Protein AF-A0A7C7HUW6-F1 (afdb_monomer_lite)

pLDDT: mean 84.24, std 16.12, range [33.88, 97.5]

Sequence (244 aa):
MLSIIALIVSVIAVIVSIISLWKAYLAPLKLEVAAGELRFRIYPVKNSVKKWYLPTFTVPISLANVGAKPGKVLSLRLVAHYPQIKPAGAKETFRWYGEVEPRQFRKDAQHIFKWQNTSVIAGNEPFIVPPKSTYTKYMVFKKRWDHPVGAKEIRYTLQIYTDRKNKWHDIETWTMSLTPLYWSELTENLSSIGVSSDSTPRKYTETIPKDLHSLIRIDSKIPKGGFQTEPTYVDSEATDEDKV

Secondary structure (DSSP, 8-state):
-HHHHHHHHHHHHHHHHHHHHIIIIIPPP-EEEEE-PEEEEEEEEE-SS-EEEEEEEEEEEEEEE-SSS-EEEEEEEEEEE-TTSTTTT-EEEEEEEEEE-HHHHHHSTT-HHHHHHHTEEE-S--EEE-TTEEEEEEEEEE--BSS-B-EEEEEEEEEEEETTEEEEEEEEEEEEEE-HHHHHHHHHS---EEEPPPS------S-BSTTHHHHTB--SPPPPPSS-PPPEEPPTT--TT---

Radius of gyration: 23.19 Å; chains: 1; bounding box: 75×31×71 Å

Foldseek 3Di:
DVVVVVVVVVVVVVVVVVVCCCQQAPFDWDKDKDKWWKKWFKAWEDEPPAIWIKIKIKIKMKIFGSGNAKWKFAFKKKKKFACPFPPGRAIAIWGWAAFFDVVLCVVCVLAVVRRVVGTGPGGGGMDMDHHRDMDITIIMTIDMGRADFFGQKIKIWMWIDIPVDPDIDTNFIWIDGDDLQNVQCRYFVVDMDITGTDPDDDDDDHHPPPPSCVRGGDPDDRDHDPGGDDHHYDDPPPPPPPPD

Structure (mmCIF, N/CA/C/O backbone):
data_AF-A0A7C7HUW6-F1
#
_entry.id   AF-A0A7C7HUW6-F1
#
loop_
_atom_site.group_PDB
_atom_site.id
_atom_site.type_symbol
_atom_site.label_atom_id
_atom_site.label_alt_id
_atom_site.label_comp_id
_atom_site.label_asym_id
_atom_site.label_entity_id
_atom_site.label_seq_id
_atom_site.pdbx_PDB_ins_code
_atom_site.Cartn_x
_atom_site.Cartn_y
_atom_site.Cartn_z
_atom_site.occupancy
_atom_site.B_iso_or_equiv
_atom_site.auth_seq_id
_atom_site.auth_comp_id
_atom_site.auth_asym_id
_atom_site.auth_atom_id
_atom_site.pdbx_PDB_model_num
ATOM 1 N N . MET A 1 1 ? 46.950 4.508 -42.268 1.00 76.12 1 MET A N 1
ATOM 2 C CA . MET A 1 1 ? 46.409 5.317 -41.149 1.00 76.12 1 MET A CA 1
ATOM 3 C C . MET A 1 1 ? 44.897 5.518 -41.274 1.00 76.12 1 MET A C 1
ATOM 5 O O . MET A 1 1 ? 44.195 5.151 -40.342 1.00 76.12 1 MET A O 1
ATOM 9 N N . LEU A 1 2 ? 44.378 5.975 -42.425 1.00 86.75 2 LEU A N 1
ATOM 10 C CA . LEU A 1 2 ? 42.927 6.103 -42.671 1.00 86.75 2 LEU A CA 1
ATOM 11 C C . LEU A 1 2 ? 42.119 4.824 -42.386 1.00 86.75 2 LEU A C 1
ATOM 13 O O . LEU A 1 2 ? 41.103 4.898 -41.707 1.00 86.75 2 LEU A O 1
ATOM 17 N N . SER A 1 3 ? 42.589 3.651 -42.821 1.00 90.06 3 SER A N 1
ATOM 18 C CA . SER A 1 3 ? 41.869 2.384 -42.604 1.00 90.06 3 SER A CA 1
ATOM 19 C C . SER A 1 3 ? 41.741 1.998 -41.124 1.00 90.06 3 SER A C 1
ATOM 21 O O . SER A 1 3 ? 40.732 1.429 -40.726 1.00 90.06 3 SER A O 1
ATOM 23 N N . ILE A 1 4 ? 42.733 2.347 -40.294 1.00 92.62 4 ILE A N 1
ATOM 24 C CA . ILE A 1 4 ? 42.702 2.095 -38.842 1.00 92.62 4 ILE A CA 1
ATOM 25 C C . ILE A 1 4 ? 41.685 3.027 -38.178 1.00 92.62 4 ILE A C 1
ATOM 27 O O . ILE A 1 4 ? 40.885 2.585 -37.360 1.00 92.62 4 ILE A O 1
ATOM 31 N N . ILE A 1 5 ? 41.671 4.303 -38.571 1.00 93.69 5 ILE A N 1
ATOM 32 C CA . ILE A 1 5 ? 40.698 5.283 -38.073 1.00 93.69 5 ILE A CA 1
ATOM 33 C C . ILE A 1 5 ? 39.275 4.861 -38.466 1.00 93.69 5 ILE A C 1
ATOM 35 O O . ILE A 1 5 ? 38.388 4.839 -37.617 1.00 93.69 5 ILE A O 1
ATOM 39 N N . ALA A 1 6 ? 39.062 4.449 -39.720 1.00 93.62 6 ALA A N 1
ATOM 40 C CA . ALA A 1 6 ? 37.770 3.955 -40.195 1.00 93.62 6 ALA A CA 1
ATOM 41 C C . ALA A 1 6 ? 37.306 2.697 -39.439 1.00 93.62 6 ALA A C 1
ATOM 43 O O . ALA A 1 6 ? 36.127 2.591 -39.092 1.00 93.62 6 ALA A O 1
ATOM 44 N N . LEU A 1 7 ? 38.226 1.772 -39.130 1.00 95.31 7 LEU A N 1
ATOM 45 C CA . LEU A 1 7 ? 37.935 0.590 -38.316 1.00 95.31 7 LEU A CA 1
ATOM 46 C C . LEU A 1 7 ? 37.481 0.985 -36.904 1.00 95.31 7 LEU A C 1
ATOM 48 O O . LEU A 1 7 ? 36.452 0.500 -36.440 1.00 95.31 7 LEU A O 1
ATOM 52 N N . ILE A 1 8 ? 38.201 1.898 -36.244 1.00 95.94 8 ILE A N 1
ATOM 53 C CA . ILE A 1 8 ? 37.860 2.378 -34.895 1.00 95.94 8 ILE A CA 1
ATOM 54 C C . ILE A 1 8 ? 36.474 3.033 -34.886 1.00 95.94 8 ILE A C 1
ATOM 56 O O . ILE A 1 8 ? 35.636 2.691 -34.052 1.00 95.94 8 ILE A O 1
ATOM 60 N N . VAL A 1 9 ? 36.207 3.932 -35.837 1.00 94.75 9 VAL A N 1
ATOM 61 C CA . VAL A 1 9 ? 34.905 4.607 -35.957 1.00 94.75 9 VAL A CA 1
ATOM 62 C C . VAL A 1 9 ? 33.782 3.592 -36.187 1.00 94.75 9 VAL A C 1
ATOM 64 O O . VAL A 1 9 ? 32.735 3.683 -35.547 1.00 94.75 9 VAL A O 1
ATOM 67 N N . SER A 1 10 ? 34.011 2.586 -37.035 1.00 95.69 10 SER A N 1
ATOM 68 C CA . SER A 1 10 ? 33.027 1.531 -37.311 1.00 95.69 10 SER A CA 1
ATOM 69 C C . SER A 1 10 ? 32.724 0.687 -36.070 1.00 95.69 10 SER A C 1
ATOM 71 O O . SER A 1 10 ? 31.559 0.426 -35.778 1.00 95.69 10 SER A O 1
ATOM 73 N N . VAL A 1 11 ? 33.744 0.306 -35.294 1.00 97.19 11 VAL A N 1
ATOM 74 C CA . VAL A 1 11 ? 33.564 -0.444 -34.038 1.00 97.19 11 VAL A CA 1
ATOM 75 C C . VAL A 1 11 ? 32.758 0.369 -33.024 1.00 97.19 11 VAL A C 1
ATOM 77 O O . VAL A 1 11 ? 31.819 -0.157 -32.425 1.00 97.19 11 VAL A O 1
ATOM 80 N N . ILE A 1 12 ? 33.062 1.662 -32.864 1.00 96.88 12 ILE A N 1
ATOM 81 C CA . ILE A 1 12 ? 32.305 2.551 -31.969 1.00 96.88 12 ILE A CA 1
ATOM 82 C C . ILE A 1 12 ? 30.845 2.655 -32.424 1.00 96.88 12 ILE A C 1
ATOM 84 O O . ILE A 1 12 ? 29.939 2.520 -31.600 1.00 96.88 12 ILE A O 1
ATOM 88 N N . ALA A 1 13 ? 30.599 2.841 -33.723 1.00 96.50 13 ALA A N 1
ATOM 89 C CA . ALA A 1 13 ? 29.247 2.916 -34.271 1.00 96.50 13 ALA A CA 1
ATOM 90 C C . ALA A 1 13 ? 28.445 1.630 -34.006 1.00 96.50 13 ALA A C 1
ATOM 92 O O . ALA A 1 13 ? 27.287 1.699 -33.587 1.00 96.50 13 ALA A O 1
ATOM 93 N N . VAL A 1 14 ? 29.067 0.457 -34.171 1.00 97.25 14 VAL A N 1
ATOM 94 C CA . VAL A 1 14 ? 28.447 -0.838 -33.852 1.00 97.25 14 VAL A CA 1
ATOM 95 C C . VAL A 1 14 ? 28.108 -0.930 -32.365 1.00 97.25 14 VAL A C 1
ATOM 97 O O . VAL A 1 14 ? 26.981 -1.285 -32.024 1.00 97.25 14 VAL A O 1
ATOM 100 N N . ILE A 1 15 ? 29.026 -0.556 -31.470 1.00 97.50 15 ILE A N 1
ATOM 101 C CA . ILE A 1 15 ? 28.779 -0.573 -30.019 1.00 97.50 15 ILE A CA 1
ATOM 102 C C . ILE A 1 15 ? 27.598 0.335 -29.657 1.00 97.50 15 ILE A C 1
ATOM 104 O O . ILE A 1 15 ? 26.686 -0.089 -28.944 1.00 97.50 15 ILE A O 1
ATOM 108 N N . VAL A 1 16 ? 27.575 1.565 -30.177 1.00 95.19 16 VAL A N 1
ATOM 109 C CA . VAL A 1 16 ? 26.473 2.510 -29.948 1.00 95.19 16 VAL A CA 1
ATOM 110 C C . VAL A 1 16 ? 25.151 1.951 -30.478 1.00 95.19 16 VAL A C 1
ATOM 112 O O . VAL A 1 16 ? 24.132 2.057 -29.793 1.00 95.19 16 VAL A O 1
ATOM 115 N N . SER A 1 17 ? 25.157 1.308 -31.648 1.00 95.62 17 SER A N 1
ATOM 116 C CA . SER A 1 17 ? 23.977 0.658 -32.228 1.00 95.62 17 SER A CA 1
ATOM 117 C C . SER A 1 17 ? 23.453 -0.478 -31.345 1.00 95.62 17 SER A C 1
ATOM 119 O O . SER A 1 17 ? 22.266 -0.503 -31.018 1.00 95.62 17 SER A O 1
ATOM 121 N N . ILE A 1 18 ? 24.333 -1.359 -30.853 1.00 96.06 18 ILE A N 1
ATOM 122 C CA . ILE A 1 18 ? 23.964 -2.459 -29.946 1.00 96.06 18 ILE A CA 1
ATOM 123 C C . ILE A 1 18 ? 23.373 -1.915 -28.640 1.00 96.06 18 ILE A C 1
ATOM 125 O O . ILE A 1 18 ? 22.318 -2.374 -28.196 1.00 96.06 18 ILE A O 1
ATOM 129 N N . ILE A 1 19 ? 24.009 -0.909 -28.030 1.00 94.12 19 ILE A N 1
ATOM 130 C CA . ILE A 1 19 ? 23.517 -0.283 -26.793 1.00 94.12 19 ILE A CA 1
ATOM 131 C C . ILE A 1 19 ? 22.151 0.374 -27.026 1.00 94.12 19 ILE A C 1
ATOM 133 O O . ILE A 1 19 ? 21.256 0.269 -26.182 1.00 94.12 19 ILE A O 1
ATOM 137 N N . SER A 1 20 ? 21.980 1.038 -28.169 1.00 92.06 20 SER A N 1
ATOM 138 C CA . SER A 1 20 ? 20.736 1.724 -28.524 1.00 92.06 20 SER A CA 1
ATOM 139 C C . SER A 1 20 ? 19.610 0.726 -28.768 1.00 92.06 20 SER A C 1
ATOM 141 O O . SER A 1 20 ? 18.533 0.887 -28.200 1.00 92.06 20 SER A O 1
ATOM 143 N N . LEU A 1 21 ? 19.870 -0.353 -29.515 1.00 93.06 21 LEU A N 1
ATOM 144 C CA . LEU A 1 21 ? 18.937 -1.461 -29.719 1.00 93.06 21 LEU A CA 1
ATOM 145 C C . LEU A 1 21 ? 18.518 -2.078 -28.380 1.00 93.06 21 LEU A C 1
ATOM 147 O O . LEU A 1 21 ? 17.327 -2.283 -28.127 1.00 93.06 21 LEU A O 1
ATOM 151 N N . TRP A 1 22 ? 19.489 -2.312 -27.491 1.00 92.44 22 TRP A N 1
ATOM 152 C CA . TRP A 1 22 ? 19.224 -2.867 -26.171 1.00 92.44 22 TRP A CA 1
ATOM 153 C C . TRP A 1 22 ? 18.297 -1.965 -25.355 1.00 92.44 22 TRP A C 1
ATOM 155 O O . TRP A 1 22 ? 17.247 -2.414 -24.896 1.00 92.44 22 TRP A O 1
ATOM 165 N N . LYS A 1 23 ? 18.640 -0.681 -25.205 1.00 88.56 23 LYS A N 1
ATOM 166 C CA . LYS A 1 23 ? 17.830 0.281 -24.440 1.00 88.56 23 LYS A CA 1
ATOM 167 C C . LYS A 1 23 ? 16.465 0.545 -25.076 1.00 88.56 23 LYS A C 1
ATOM 169 O O . LYS A 1 23 ? 15.499 0.777 -24.354 1.00 88.56 23 LYS A O 1
ATOM 174 N N . ALA A 1 24 ? 16.375 0.525 -26.403 1.00 87.00 24 ALA A N 1
ATOM 175 C CA . ALA A 1 24 ? 15.149 0.858 -27.112 1.00 87.00 24 ALA A CA 1
ATOM 176 C C . ALA A 1 24 ? 14.122 -0.279 -27.100 1.00 87.00 24 ALA A C 1
ATOM 178 O O . ALA A 1 24 ? 12.939 0.028 -26.948 1.00 87.00 24 ALA A O 1
ATOM 179 N N . TYR A 1 25 ? 14.563 -1.540 -27.217 1.00 90.12 25 TYR A N 1
ATOM 180 C CA . TYR A 1 25 ? 13.671 -2.680 -27.478 1.00 90.12 25 TYR A CA 1
ATOM 181 C C . TYR A 1 25 ? 13.845 -3.876 -26.534 1.00 90.12 25 TYR A C 1
ATOM 183 O O . TYR A 1 25 ? 12.901 -4.641 -26.332 1.00 90.12 25 TYR A O 1
ATOM 191 N N . LEU A 1 26 ? 15.032 -4.079 -25.953 1.00 91.69 26 LEU A N 1
ATOM 192 C CA . LEU A 1 26 ? 15.336 -5.313 -25.215 1.00 91.69 26 LEU A CA 1
ATOM 193 C C . LEU A 1 26 ? 15.375 -5.139 -23.698 1.00 91.69 26 LEU A C 1
ATOM 195 O O . LEU A 1 26 ? 15.197 -6.130 -22.985 1.00 91.69 26 LEU A O 1
ATOM 199 N N . ALA A 1 27 ? 15.564 -3.908 -23.216 1.00 89.94 27 ALA A N 1
ATOM 200 C CA . ALA A 1 27 ? 15.671 -3.598 -21.800 1.00 89.94 27 ALA A CA 1
ATOM 201 C C . ALA A 1 27 ? 14.468 -4.174 -21.023 1.00 89.94 27 ALA A C 1
ATOM 203 O O . ALA A 1 27 ? 13.317 -3.858 -21.351 1.00 89.94 27 ALA A O 1
ATOM 204 N N . PRO A 1 28 ? 14.707 -5.033 -20.013 1.00 91.69 28 PRO A N 1
ATOM 205 C CA . PRO A 1 28 ? 13.636 -5.662 -19.249 1.00 91.69 28 PRO A CA 1
ATOM 206 C C . PRO A 1 28 ? 12.847 -4.623 -18.444 1.00 91.69 28 PRO A C 1
ATOM 208 O O . PRO A 1 28 ? 13.276 -3.478 -18.306 1.00 91.69 28 PRO A O 1
ATOM 211 N N . LEU A 1 29 ? 11.713 -5.046 -17.877 1.00 90.75 29 LEU A N 1
ATOM 212 C CA . LEU A 1 29 ? 10.939 -4.244 -16.928 1.00 90.75 29 LEU A CA 1
ATOM 213 C C . LEU A 1 29 ? 11.866 -3.686 -15.840 1.00 90.75 29 LEU A C 1
ATOM 215 O O . LEU A 1 29 ? 12.476 -4.443 -15.078 1.00 90.75 29 LEU A O 1
ATOM 219 N N . LYS A 1 30 ? 11.910 -2.361 -15.736 1.00 92.38 30 LYS A N 1
ATOM 220 C CA . LYS A 1 30 ? 12.530 -1.653 -14.620 1.00 92.38 30 LYS A CA 1
ATOM 221 C C . LYS A 1 30 ? 11.486 -0.694 -14.073 1.00 92.38 30 LYS A C 1
ATOM 223 O O . LYS A 1 30 ? 11.200 0.321 -14.697 1.00 92.38 30 LYS A O 1
ATOM 228 N N . LEU A 1 31 ? 10.895 -1.064 -12.940 1.00 91.94 31 LEU A N 1
ATOM 229 C CA . LEU A 1 31 ? 9.922 -0.225 -12.254 1.00 91.94 31 LEU A CA 1
ATOM 230 C C . LEU A 1 31 ? 10.631 0.745 -11.317 1.00 91.94 31 LEU A C 1
ATOM 232 O O . LEU A 1 31 ? 11.390 0.326 -10.441 1.00 91.94 31 LEU A O 1
ATOM 236 N N . GLU A 1 32 ? 10.334 2.019 -11.501 1.00 92.19 32 GLU A N 1
ATOM 237 C CA . GLU A 1 32 ? 10.569 3.083 -10.538 1.00 92.19 32 GLU A CA 1
ATOM 238 C C . GLU A 1 32 ? 9.214 3.415 -9.922 1.00 92.19 32 GLU A C 1
ATOM 240 O O . GLU A 1 32 ? 8.233 3.649 -10.631 1.00 92.19 32 GLU A O 1
ATOM 245 N N . VAL A 1 33 ? 9.134 3.313 -8.599 1.00 92.94 33 VAL A N 1
ATOM 246 C CA . VAL A 1 33 ? 7.874 3.425 -7.870 1.00 92.94 33 VAL A CA 1
ATOM 247 C C . VAL A 1 33 ? 7.997 4.551 -6.865 1.00 92.94 33 VAL A C 1
ATOM 249 O O . VAL A 1 33 ? 8.969 4.596 -6.118 1.00 92.94 33 VAL A O 1
ATOM 252 N N . ALA A 1 34 ? 7.003 5.428 -6.847 1.00 90.94 34 ALA A N 1
ATOM 253 C CA . ALA A 1 34 ? 6.853 6.463 -5.838 1.00 90.94 34 ALA A CA 1
ATOM 254 C C . ALA A 1 34 ? 5.470 6.326 -5.204 1.00 90.94 34 ALA A C 1
ATOM 256 O O . ALA A 1 34 ? 4.472 6.182 -5.913 1.00 90.94 34 ALA A O 1
ATOM 257 N N . ALA A 1 35 ? 5.406 6.365 -3.879 1.00 94.31 35 ALA A N 1
ATOM 258 C CA . ALA A 1 35 ? 4.151 6.384 -3.145 1.00 94.31 35 ALA A CA 1
ATOM 259 C C . ALA A 1 35 ? 3.968 7.759 -2.496 1.00 94.31 35 ALA A C 1
ATOM 261 O O . ALA A 1 35 ? 4.928 8.365 -2.027 1.00 94.31 35 ALA A O 1
ATOM 262 N N . GLY A 1 36 ? 2.744 8.279 -2.522 1.00 91.06 36 GLY A N 1
ATOM 263 C CA . GLY A 1 36 ? 2.430 9.542 -1.862 1.00 91.06 36 GLY A CA 1
ATOM 264 C C . GLY A 1 36 ? 2.082 9.363 -0.386 1.00 91.06 36 GLY A C 1
ATOM 265 O O . GLY A 1 36 ? 2.478 8.402 0.269 1.00 91.06 36 GLY A O 1
ATOM 266 N N . GLU A 1 37 ? 1.301 10.307 0.129 1.00 92.94 37 GLU A N 1
ATOM 267 C CA . GLU A 1 37 ? 0.788 10.282 1.498 1.00 92.94 37 GLU A CA 1
ATOM 268 C C . GLU A 1 37 ? -0.042 9.015 1.763 1.00 92.94 37 GLU A C 1
ATOM 270 O O . GLU A 1 37 ? -1.000 8.718 1.037 1.00 92.94 37 GLU A O 1
ATOM 275 N N . LEU A 1 38 ? 0.306 8.292 2.830 1.00 95.19 38 LEU A N 1
ATOM 276 C CA . LEU A 1 38 ? -0.486 7.180 3.336 1.00 95.19 38 LEU A CA 1
ATOM 277 C C . LEU A 1 38 ? -1.619 7.743 4.188 1.00 95.19 38 LEU A C 1
ATOM 279 O O . LEU A 1 38 ? -1.373 8.354 5.226 1.00 95.19 38 LEU A O 1
ATOM 283 N N . ARG A 1 39 ? -2.862 7.519 3.767 1.00 94.31 39 ARG A N 1
ATOM 284 C CA . ARG A 1 39 ? -4.044 7.923 4.533 1.00 94.31 39 ARG A CA 1
ATOM 285 C C . ARG A 1 39 ? -4.660 6.731 5.224 1.00 94.31 39 ARG A C 1
ATOM 287 O O . ARG A 1 39 ? -4.883 5.707 4.588 1.00 94.31 39 ARG A O 1
ATOM 294 N N . PHE A 1 40 ? -4.975 6.890 6.497 1.00 94.75 40 PHE A N 1
ATOM 295 C CA . PHE A 1 40 ? -5.543 5.854 7.340 1.00 94.75 40 PHE A CA 1
ATOM 296 C C . PHE A 1 40 ? -6.922 6.266 7.851 1.00 94.75 40 PHE A C 1
ATOM 298 O O . PHE A 1 40 ? -7.087 7.380 8.348 1.00 94.75 40 PHE A O 1
ATOM 305 N N . ARG A 1 41 ? -7.901 5.364 7.738 1.00 93.56 41 ARG A N 1
ATOM 306 C CA . ARG A 1 41 ? -9.242 5.478 8.328 1.00 93.56 41 ARG A CA 1
ATOM 307 C C . ARG A 1 41 ? -9.643 4.146 8.953 1.00 93.56 41 ARG A C 1
ATOM 309 O O . ARG A 1 41 ? -9.216 3.091 8.488 1.00 93.56 41 ARG A O 1
ATOM 316 N N . ILE A 1 42 ? -10.494 4.180 9.973 1.00 93.00 42 ILE A N 1
ATOM 317 C CA . ILE A 1 42 ? -11.066 2.975 10.573 1.00 93.00 42 ILE A CA 1
ATOM 318 C C . ILE A 1 42 ? -12.584 3.068 10.502 1.00 93.00 42 ILE A C 1
ATOM 320 O O . ILE A 1 42 ? -13.179 3.954 11.100 1.00 93.00 42 ILE A O 1
ATOM 324 N N . TYR A 1 43 ? -13.220 2.128 9.808 1.00 91.56 43 TYR A N 1
ATOM 325 C CA . TYR A 1 43 ? -14.679 2.071 9.768 1.00 91.56 43 TYR A CA 1
ATOM 326 C C . TYR A 1 43 ? -15.194 1.147 10.875 1.00 91.56 43 TYR A C 1
ATOM 328 O O . TYR A 1 43 ? -14.843 -0.038 10.870 1.00 91.56 43 TYR A O 1
ATOM 336 N N . PRO A 1 44 ? -16.008 1.639 11.825 1.00 89.88 44 PRO A N 1
ATOM 337 C CA . PRO A 1 44 ? -16.726 0.770 12.741 1.00 89.88 44 PRO A CA 1
ATOM 338 C C . PRO A 1 44 ? -17.862 0.075 11.987 1.00 89.88 44 PRO A C 1
ATOM 340 O O . PRO A 1 44 ? -18.719 0.729 11.392 1.00 89.88 44 PRO A O 1
ATOM 343 N N . VAL A 1 45 ? -17.877 -1.252 12.048 1.00 87.31 45 VAL A N 1
ATOM 344 C CA . VAL A 1 45 ? -18.916 -2.085 11.444 1.00 87.31 45 VAL A CA 1
ATOM 345 C C . VAL A 1 45 ? -19.599 -2.881 12.542 1.00 87.31 45 VAL A C 1
ATOM 347 O O . VAL A 1 45 ? -18.952 -3.385 13.463 1.00 87.31 45 VAL A O 1
ATOM 350 N N . LYS A 1 46 ? -20.922 -2.973 12.476 1.00 86.38 46 LYS A N 1
ATOM 351 C CA . LYS A 1 46 ? -21.695 -3.773 13.421 1.00 86.38 46 LYS A CA 1
ATOM 352 C C . LYS A 1 46 ? -22.832 -4.498 12.722 1.00 86.38 46 LYS A C 1
ATOM 354 O O . LYS A 1 46 ? -23.433 -3.966 11.791 1.00 86.38 46 LYS A O 1
ATOM 359 N N . ASN A 1 47 ? -23.137 -5.682 13.230 1.00 83.75 47 ASN A N 1
ATOM 360 C CA . ASN A 1 47 ? -24.411 -6.354 13.014 1.00 83.75 47 ASN A CA 1
ATOM 361 C C . ASN A 1 47 ? -25.158 -6.456 14.358 1.00 83.75 47 ASN A C 1
ATOM 363 O O . ASN A 1 47 ? -24.747 -5.850 15.352 1.00 83.75 47 ASN A O 1
ATOM 367 N N . SER A 1 48 ? -26.256 -7.209 14.400 1.00 78.31 48 SER A N 1
ATOM 368 C CA . SER A 1 48 ? -27.082 -7.378 15.604 1.00 78.31 48 SER A CA 1
ATOM 369 C C . SER A 1 48 ? -26.346 -8.003 16.800 1.00 78.31 48 SER A C 1
ATOM 371 O O . SER A 1 48 ? -26.777 -7.811 17.934 1.00 78.31 48 SER A O 1
ATOM 373 N N . VAL A 1 49 ? -25.239 -8.722 16.577 1.00 78.88 49 VAL A N 1
ATOM 374 C CA . VAL A 1 49 ? -24.561 -9.537 17.606 1.00 78.88 49 VAL A CA 1
ATOM 375 C C . VAL A 1 49 ? -23.117 -9.092 17.866 1.00 78.88 49 VAL A C 1
ATOM 377 O O . VAL A 1 49 ? -22.610 -9.231 18.978 1.00 78.88 49 VAL A O 1
ATOM 380 N N . LYS A 1 50 ? -22.418 -8.579 16.852 1.00 85.88 50 LYS A N 1
ATOM 381 C CA . LYS A 1 50 ? -20.974 -8.326 16.871 1.00 85.88 50 LYS A CA 1
ATOM 382 C C . LYS A 1 50 ? -20.643 -6.952 16.302 1.00 85.88 50 LYS A C 1
ATOM 384 O O . LYS A 1 50 ? -21.260 -6.476 15.352 1.00 85.88 50 LYS A O 1
ATOM 389 N N . LYS A 1 51 ? -19.592 -6.356 16.864 1.00 86.88 51 LYS A N 1
ATOM 390 C CA . LYS A 1 51 ? -18.938 -5.147 16.364 1.00 86.88 51 LYS A CA 1
ATOM 391 C C . LYS A 1 51 ? -17.498 -5.487 16.003 1.00 86.88 51 LYS A C 1
ATOM 393 O O . LYS A 1 51 ? -16.820 -6.154 16.779 1.00 86.88 51 LYS A O 1
ATOM 398 N N . TRP A 1 52 ? -17.049 -5.019 14.851 1.00 91.69 52 TRP A N 1
ATOM 399 C CA . TRP A 1 52 ? -15.666 -5.110 14.401 1.00 91.69 52 TRP A CA 1
ATOM 400 C C . TRP A 1 52 ? -15.265 -3.805 13.712 1.00 91.69 52 TRP A C 1
ATOM 402 O O . TRP A 1 52 ? -16.050 -2.863 13.585 1.00 91.69 52 TRP A O 1
ATOM 412 N N . TYR A 1 53 ? -14.011 -3.734 13.298 1.00 92.50 53 TYR A N 1
ATOM 413 C CA . TYR A 1 53 ? -13.410 -2.556 12.705 1.00 92.50 53 TYR A CA 1
ATOM 414 C C . TYR A 1 53 ? -12.731 -2.933 11.393 1.00 92.50 53 TYR A C 1
ATOM 416 O O . TYR A 1 53 ? -12.130 -4.001 11.266 1.00 92.50 53 TYR A O 1
ATOM 424 N N . LEU A 1 54 ? -12.826 -2.042 10.411 1.00 94.00 54 LEU A N 1
ATOM 425 C CA . LEU A 1 54 ? -12.160 -2.169 9.118 1.00 94.00 54 LEU A CA 1
ATOM 426 C C . LEU A 1 54 ? -11.136 -1.038 8.963 1.00 94.00 54 LEU A C 1
ATOM 428 O O . LEU A 1 54 ? -11.449 -0.005 8.360 1.00 94.00 54 LEU A O 1
ATOM 432 N N . PRO A 1 55 ? -9.915 -1.190 9.513 1.00 95.12 55 PRO A N 1
ATOM 433 C CA . PRO A 1 55 ? -8.786 -0.352 9.125 1.00 95.12 55 PRO A CA 1
ATOM 434 C C . PRO A 1 55 ? -8.601 -0.381 7.606 1.00 95.12 55 PRO A C 1
ATOM 436 O O . PRO A 1 55 ? -8.483 -1.436 6.978 1.00 95.12 55 PRO A O 1
ATOM 439 N N . THR A 1 56 ? -8.586 0.806 7.020 1.00 95.81 56 THR A N 1
ATOM 440 C CA . THR A 1 56 ? -8.463 1.023 5.585 1.00 95.81 56 THR A CA 1
ATOM 441 C C . THR A 1 56 ? -7.387 2.064 5.339 1.00 95.81 56 THR A C 1
ATOM 443 O O . THR A 1 56 ? -7.448 3.179 5.860 1.00 95.81 56 THR A O 1
ATOM 446 N N . PHE A 1 57 ? -6.411 1.695 4.522 1.00 96.81 57 PHE A N 1
ATOM 447 C CA . PHE A 1 57 ? -5.350 2.572 4.065 1.00 96.81 57 PHE A CA 1
ATOM 448 C C . PHE A 1 57 ? -5.560 2.913 2.604 1.00 96.81 57 PHE A C 1
ATOM 450 O O . PHE A 1 57 ? -5.874 2.034 1.803 1.00 96.81 57 PHE A O 1
ATOM 457 N N . THR A 1 58 ? -5.333 4.168 2.245 1.00 96.25 58 THR A N 1
ATOM 458 C CA . THR A 1 58 ? -5.309 4.596 0.850 1.00 96.25 58 THR A CA 1
ATOM 459 C C . THR A 1 58 ? -4.024 5.329 0.541 1.00 96.25 58 THR A C 1
ATOM 461 O O . THR A 1 58 ? -3.606 6.184 1.322 1.00 96.25 58 THR A O 1
ATOM 464 N N . VAL A 1 59 ? -3.421 5.026 -0.602 1.00 96.50 59 VAL A N 1
ATOM 465 C CA . VAL A 1 59 ? -2.173 5.655 -1.033 1.00 96.50 59 VAL A CA 1
ATOM 466 C C . VAL A 1 59 ? -2.152 5.795 -2.560 1.00 96.50 59 VAL A C 1
ATOM 468 O O . VAL A 1 59 ? -2.436 4.825 -3.270 1.00 96.50 59 VAL A O 1
ATOM 471 N N . PRO A 1 60 ? -1.833 6.986 -3.101 1.00 96.06 60 PRO A N 1
ATOM 472 C CA . PRO A 1 60 ? -1.510 7.123 -4.513 1.00 96.06 60 PRO A CA 1
ATOM 473 C C . PRO A 1 60 ? -0.139 6.493 -4.783 1.00 96.06 60 PRO A C 1
ATOM 475 O O . PRO A 1 60 ? 0.841 6.824 -4.119 1.00 96.06 60 PRO A O 1
ATOM 478 N N . ILE A 1 61 ? -0.065 5.604 -5.768 1.00 95.56 61 ILE A N 1
ATOM 479 C CA . ILE A 1 61 ? 1.165 4.930 -6.186 1.00 95.56 61 ILE A CA 1
ATOM 480 C C . ILE A 1 61 ? 1.415 5.257 -7.654 1.00 95.56 61 ILE A C 1
ATOM 482 O O . ILE A 1 61 ? 0.606 4.920 -8.520 1.00 95.56 61 ILE A O 1
ATOM 486 N N . SER A 1 62 ? 2.551 5.888 -7.927 1.00 94.69 62 SER A N 1
ATOM 487 C CA . SER A 1 62 ? 3.057 6.145 -9.270 1.00 94.69 62 SER A CA 1
ATOM 488 C C . SER A 1 62 ? 4.056 5.061 -9.664 1.00 94.69 62 SER A C 1
ATOM 490 O O . SER A 1 62 ? 5.048 4.839 -8.974 1.00 94.69 62 SER A O 1
ATOM 492 N N . LEU A 1 63 ? 3.788 4.384 -10.776 1.00 94.06 63 LEU A N 1
ATOM 493 C CA . LEU A 1 63 ? 4.576 3.289 -11.331 1.00 94.06 63 LEU A CA 1
ATOM 494 C C . LEU A 1 63 ? 5.107 3.719 -12.696 1.00 94.06 63 LEU A C 1
ATOM 496 O O . LEU A 1 63 ? 4.330 3.845 -13.643 1.00 94.06 63 LEU A O 1
ATOM 500 N N . ALA A 1 64 ? 6.416 3.920 -12.803 1.00 93.75 64 ALA A N 1
ATOM 501 C CA . ALA A 1 64 ? 7.098 4.214 -14.055 1.00 93.75 64 ALA A CA 1
ATOM 502 C C . ALA A 1 64 ? 7.886 2.986 -14.519 1.00 93.75 64 ALA A C 1
ATOM 504 O O . ALA A 1 64 ? 8.795 2.524 -13.829 1.00 93.75 64 ALA A O 1
ATOM 505 N N . ASN A 1 65 ? 7.562 2.445 -15.694 1.00 94.19 65 ASN A N 1
ATOM 506 C CA . ASN A 1 65 ? 8.401 1.431 -16.330 1.00 94.19 65 ASN A CA 1
ATOM 507 C C . ASN A 1 65 ? 9.406 2.116 -17.252 1.00 94.19 65 ASN A C 1
ATOM 509 O O . ASN A 1 65 ? 9.085 2.459 -18.386 1.00 94.19 65 ASN A O 1
ATOM 513 N N . VAL A 1 66 ? 10.639 2.274 -16.782 1.00 92.38 66 VAL A N 1
ATOM 514 C CA . VAL A 1 66 ? 11.729 2.855 -17.585 1.00 92.38 66 VAL A CA 1
ATOM 515 C C . VAL A 1 66 ? 12.375 1.829 -18.533 1.00 92.38 66 VAL A C 1
ATOM 517 O O . VAL A 1 66 ? 13.304 2.153 -19.270 1.00 92.38 66 VAL A O 1
ATOM 520 N N . GLY A 1 67 ? 11.901 0.580 -18.510 1.00 92.06 67 GLY A N 1
ATOM 521 C CA . GLY A 1 67 ? 12.295 -0.488 -19.423 1.00 92.06 67 GLY A CA 1
ATOM 522 C C . GLY A 1 67 ? 11.583 -0.4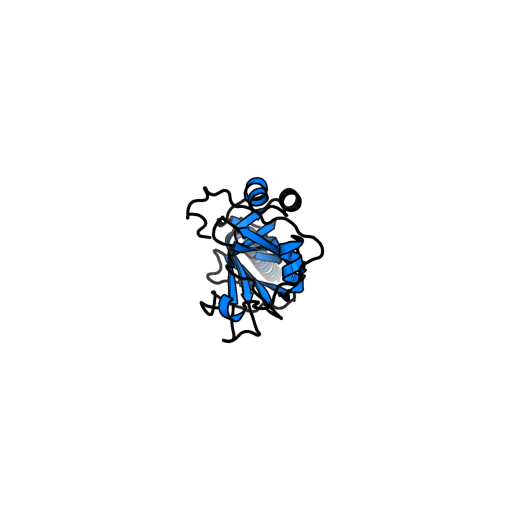29 -20.778 1.00 92.06 67 GLY A C 1
ATOM 523 O O . GLY A 1 67 ? 10.592 0.277 -20.967 1.00 92.06 67 GLY A O 1
ATOM 524 N N . ALA A 1 68 ? 12.088 -1.214 -21.732 1.00 91.69 68 ALA A N 1
ATOM 525 C CA . ALA A 1 68 ? 11.533 -1.330 -23.082 1.00 91.69 68 ALA A CA 1
ATOM 526 C C . ALA A 1 68 ? 10.514 -2.469 -23.225 1.00 91.69 68 ALA A C 1
ATOM 528 O O . ALA A 1 68 ? 9.723 -2.474 -24.166 1.00 91.69 68 ALA A O 1
ATOM 529 N N . LYS A 1 69 ? 10.512 -3.430 -22.293 1.00 93.25 69 LYS A N 1
ATOM 530 C CA . LYS A 1 69 ? 9.538 -4.525 -22.254 1.00 93.25 69 LYS A CA 1
ATOM 531 C C . LYS A 1 69 ? 8.424 -4.244 -21.243 1.00 93.25 69 LYS A C 1
ATOM 533 O O . LYS A 1 69 ? 8.707 -3.699 -20.170 1.00 93.25 69 LYS A O 1
ATOM 538 N N . PRO A 1 70 ? 7.178 -4.653 -21.539 1.00 94.56 70 PRO A N 1
ATOM 539 C CA . PRO A 1 70 ? 6.119 -4.637 -20.544 1.00 94.56 70 PRO A CA 1
ATOM 540 C C . PRO A 1 70 ? 6.458 -5.588 -19.392 1.00 94.56 70 PRO A C 1
ATOM 542 O O . PRO A 1 70 ? 7.247 -6.531 -19.533 1.00 94.56 70 PRO A O 1
ATOM 545 N N . GLY A 1 71 ? 5.828 -5.343 -18.253 1.00 93.12 71 GLY A N 1
ATOM 546 C CA . GLY A 1 71 ? 5.894 -6.221 -17.095 1.00 93.12 71 GLY A CA 1
ATOM 547 C C . GLY A 1 71 ? 4.578 -6.250 -16.344 1.00 93.12 71 GLY A C 1
ATOM 548 O O . GLY A 1 71 ? 3.668 -5.480 -16.656 1.00 93.12 71 GLY A O 1
ATOM 549 N N . LYS A 1 72 ? 4.470 -7.141 -15.362 1.00 94.75 72 LYS A N 1
ATOM 550 C CA . LYS A 1 72 ? 3.254 -7.296 -14.560 1.00 94.75 72 LYS A CA 1
ATOM 551 C C . LYS A 1 72 ? 3.532 -7.033 -13.092 1.00 94.75 72 LYS A C 1
ATOM 553 O O . LYS A 1 72 ? 4.456 -7.605 -12.507 1.00 94.75 72 LYS A O 1
ATOM 558 N N . VAL A 1 73 ? 2.686 -6.204 -12.492 1.00 95.12 73 VAL A N 1
ATOM 559 C CA . VAL A 1 73 ? 2.549 -6.135 -11.040 1.00 95.12 73 VAL A CA 1
ATOM 560 C C . VAL A 1 73 ? 1.569 -7.223 -10.649 1.00 95.12 73 VAL A C 1
ATOM 562 O O . VAL A 1 73 ? 0.406 -7.186 -11.035 1.00 95.12 73 VAL A O 1
ATOM 565 N N . LEU A 1 74 ? 2.069 -8.222 -9.933 1.00 95.69 74 LEU A N 1
ATOM 566 C CA . LEU A 1 74 ? 1.292 -9.388 -9.531 1.00 95.69 74 LEU A CA 1
ATOM 567 C C . LEU A 1 74 ? 0.531 -9.134 -8.234 1.00 95.69 74 LEU A C 1
ATOM 569 O O . LEU A 1 74 ? -0.552 -9.672 -8.046 1.00 95.69 74 LEU A O 1
ATOM 573 N N . SER A 1 75 ? 1.111 -8.352 -7.321 1.00 95.50 75 SER A N 1
ATOM 574 C CA . SER A 1 75 ? 0.466 -8.025 -6.054 1.00 95.50 75 SER A CA 1
ATOM 575 C C . SER A 1 75 ? 1.123 -6.824 -5.375 1.00 95.50 75 SER A C 1
ATOM 577 O O . SER A 1 75 ? 2.314 -6.550 -5.566 1.00 95.50 75 SER A O 1
ATOM 579 N N . LEU A 1 76 ? 0.342 -6.137 -4.542 1.00 96.00 76 LEU A N 1
ATOM 580 C CA . LEU A 1 76 ? 0.808 -5.151 -3.572 1.00 96.00 76 LEU A CA 1
ATOM 581 C C . LEU A 1 76 ? 0.305 -5.549 -2.191 1.00 96.00 76 LEU A C 1
ATOM 583 O O . LEU A 1 76 ? -0.784 -6.109 -2.034 1.00 96.00 76 LEU A O 1
ATOM 587 N N . ARG A 1 77 ? 1.078 -5.198 -1.172 1.00 96.56 77 ARG A N 1
ATOM 588 C CA . ARG A 1 77 ? 0.644 -5.314 0.217 1.00 96.56 77 ARG A CA 1
ATOM 589 C C . ARG A 1 77 ? 1.243 -4.199 1.051 1.00 96.56 77 ARG A C 1
ATOM 591 O O . ARG A 1 77 ? 2.321 -3.702 0.735 1.00 96.56 77 ARG A O 1
ATOM 598 N N . LEU A 1 78 ? 0.565 -3.859 2.134 1.00 97.38 78 LEU A N 1
ATOM 599 C CA . LEU A 1 78 ? 1.081 -2.957 3.151 1.00 97.38 78 LEU A CA 1
ATOM 600 C C . LEU A 1 78 ? 1.387 -3.785 4.400 1.00 97.38 78 LEU A C 1
ATOM 602 O O . LEU A 1 78 ? 0.516 -4.484 4.913 1.00 97.38 78 LEU A O 1
ATOM 606 N N . VAL A 1 79 ? 2.631 -3.762 4.862 1.00 96.94 79 VAL A N 1
ATOM 607 C CA . VAL A 1 79 ? 3.063 -4.507 6.050 1.00 96.94 79 VAL A CA 1
ATOM 608 C C . VAL A 1 79 ? 3.164 -3.541 7.218 1.00 96.94 79 VAL A C 1
ATOM 610 O O . VAL A 1 79 ? 3.995 -2.644 7.182 1.00 96.94 79 VAL A O 1
ATOM 613 N N . ALA A 1 80 ? 2.341 -3.725 8.244 1.00 95.38 80 ALA A N 1
ATOM 614 C CA . ALA A 1 80 ? 2.434 -2.992 9.498 1.00 95.38 80 ALA A CA 1
ATOM 615 C C . ALA A 1 80 ? 3.357 -3.746 10.453 1.00 95.38 80 ALA A C 1
ATOM 617 O O . ALA A 1 80 ? 3.091 -4.896 10.781 1.00 95.38 80 ALA A O 1
ATOM 618 N N . HIS A 1 81 ? 4.441 -3.121 10.888 1.00 94.56 81 HIS A N 1
ATOM 619 C CA . HIS A 1 81 ? 5.412 -3.654 11.829 1.00 94.56 81 HIS A CA 1
ATOM 620 C C . HIS A 1 81 ? 5.321 -2.906 13.158 1.00 94.56 81 HIS A C 1
ATOM 622 O O . HIS A 1 81 ? 5.269 -1.677 13.197 1.00 94.56 81 HIS A O 1
ATOM 628 N N . TYR A 1 82 ? 5.362 -3.659 14.248 1.00 93.31 82 TYR A N 1
ATOM 629 C CA . TYR A 1 82 ? 5.159 -3.200 15.611 1.00 93.31 82 TYR A CA 1
ATOM 630 C C . TYR A 1 82 ? 6.455 -3.374 16.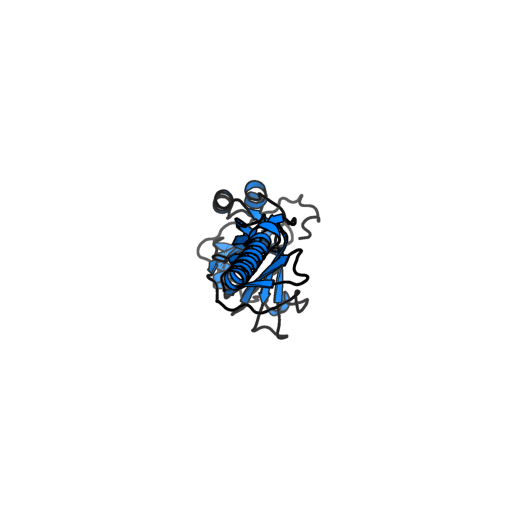409 1.00 93.31 82 TYR A C 1
ATOM 632 O O . TYR A 1 82 ? 6.624 -4.365 17.122 1.00 93.31 82 TYR A O 1
ATOM 640 N N . PRO A 1 83 ? 7.407 -2.432 16.299 1.00 89.31 83 PRO A N 1
ATOM 641 C CA . PRO A 1 83 ? 8.747 -2.605 16.857 1.00 89.31 83 PRO A CA 1
ATOM 642 C C . PRO A 1 83 ? 8.768 -2.751 18.384 1.00 89.31 83 PRO A C 1
ATOM 644 O O . PRO A 1 83 ? 9.707 -3.326 18.926 1.00 89.31 83 PRO A O 1
ATOM 647 N N . GLN A 1 84 ? 7.751 -2.233 19.073 1.00 87.75 84 GLN A N 1
ATOM 648 C CA . GLN A 1 84 ? 7.694 -2.191 20.536 1.00 87.75 84 GLN A CA 1
ATOM 649 C C . GLN A 1 84 ? 6.952 -3.384 21.158 1.00 87.75 84 GLN A C 1
ATOM 651 O O . GLN A 1 84 ? 6.893 -3.494 22.381 1.00 87.75 84 GLN A O 1
ATOM 656 N N . ILE A 1 85 ? 6.380 -4.272 20.341 1.00 84.56 85 ILE A N 1
ATOM 657 C CA . ILE A 1 85 ? 5.589 -5.414 20.809 1.00 84.56 85 ILE A CA 1
ATOM 658 C C . ILE A 1 85 ? 6.435 -6.685 20.774 1.00 84.56 85 ILE A C 1
ATOM 660 O O . ILE A 1 85 ? 7.212 -6.912 19.847 1.00 84.56 85 ILE A O 1
ATOM 664 N N . LYS A 1 86 ? 6.311 -7.499 21.828 1.00 81.75 86 LYS A N 1
ATOM 665 C CA . LYS A 1 86 ? 6.971 -8.805 21.935 1.00 81.75 86 LYS A CA 1
ATOM 666 C C . LYS A 1 86 ? 6.060 -9.899 21.360 1.00 81.75 86 LYS A C 1
ATOM 668 O O . LYS A 1 86 ? 4.863 -9.820 21.602 1.00 81.75 86 LYS A O 1
ATOM 673 N N . PRO A 1 87 ? 6.595 -10.932 20.682 1.00 80.62 87 PRO 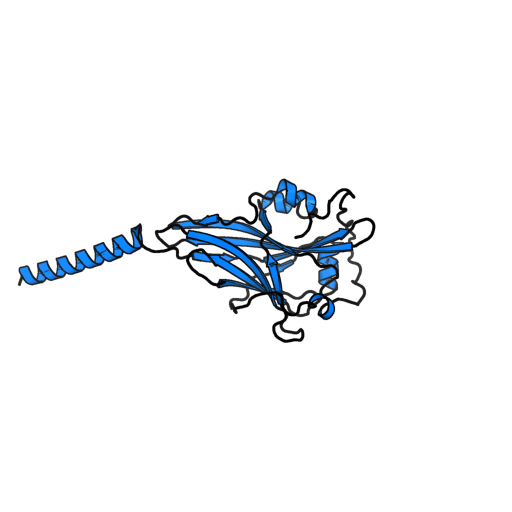A N 1
ATOM 674 C CA . PRO A 1 87 ? 8.001 -11.115 20.325 1.00 80.62 87 PRO A CA 1
ATOM 675 C C . PRO A 1 87 ? 8.463 -10.082 19.291 1.00 80.62 87 PRO A C 1
ATOM 677 O O . PRO A 1 87 ? 7.670 -9.574 18.501 1.00 80.62 87 PRO A O 1
ATOM 680 N N . ALA A 1 88 ? 9.762 -9.774 19.308 1.00 80.81 88 ALA A N 1
ATOM 681 C CA . ALA A 1 88 ? 10.350 -8.839 18.356 1.00 80.81 88 ALA A CA 1
ATOM 682 C C . ALA A 1 88 ? 10.053 -9.275 16.911 1.00 80.81 88 ALA A C 1
ATOM 684 O O . ALA A 1 88 ? 10.100 -10.463 16.587 1.00 80.81 88 ALA A O 1
ATOM 685 N N . GLY A 1 89 ? 9.762 -8.308 16.040 1.00 79.81 89 GLY A N 1
ATOM 686 C CA . GLY A 1 89 ? 9.341 -8.586 14.665 1.00 79.81 89 GLY A CA 1
ATOM 687 C C . GLY A 1 89 ? 7.832 -8.763 14.495 1.00 79.81 89 GLY A C 1
ATOM 688 O O . GLY A 1 89 ? 7.407 -9.218 13.430 1.00 79.81 89 GLY A O 1
ATOM 689 N N . ALA A 1 90 ? 7.046 -8.404 15.517 1.00 89.31 90 ALA A N 1
ATOM 690 C CA . ALA A 1 90 ? 5.595 -8.356 15.461 1.00 89.31 90 ALA A CA 1
ATOM 691 C C . ALA A 1 90 ? 5.111 -7.540 14.249 1.00 89.31 90 ALA A C 1
ATOM 693 O O . ALA A 1 90 ? 5.566 -6.418 14.023 1.00 89.31 90 ALA A O 1
ATOM 694 N N . LYS A 1 91 ? 4.216 -8.097 13.436 1.00 91.81 91 LYS A N 1
ATOM 695 C CA . LYS A 1 91 ? 3.747 -7.486 12.190 1.00 91.81 91 LYS A CA 1
ATOM 696 C C . LYS A 1 91 ? 2.442 -8.091 11.700 1.00 91.81 91 LYS A C 1
ATOM 698 O O . LYS A 1 91 ? 2.142 -9.248 11.975 1.00 91.81 91 LYS A O 1
ATOM 703 N N . GLU A 1 92 ? 1.727 -7.341 10.875 1.00 94.19 92 GLU A N 1
ATOM 704 C CA . GLU A 1 92 ? 0.602 -7.827 10.092 1.00 94.19 92 GLU A CA 1
ATOM 705 C C . GLU A 1 92 ? 0.628 -7.310 8.656 1.00 94.19 92 GLU A C 1
ATOM 707 O O . GLU A 1 92 ? 1.276 -6.320 8.332 1.00 94.19 92 GLU A O 1
ATOM 712 N N . THR A 1 93 ? -0.070 -8.012 7.769 1.00 95.31 93 THR A N 1
ATOM 713 C CA . THR A 1 93 ? -0.167 -7.643 6.355 1.00 95.31 93 THR A CA 1
ATOM 714 C C . THR A 1 93 ? -1.588 -7.228 5.999 1.00 95.31 93 THR A C 1
ATOM 716 O O . THR A 1 93 ? -2.524 -8.000 6.198 1.00 95.31 93 THR A O 1
ATOM 719 N N . PHE A 1 94 ? -1.725 -6.048 5.403 1.00 95.88 94 PHE A N 1
ATOM 720 C CA . PHE A 1 94 ? -2.926 -5.569 4.733 1.00 95.88 94 PHE A CA 1
ATOM 721 C C . PHE A 1 94 ? -2.810 -5.889 3.250 1.00 95.88 94 PHE A C 1
ATOM 723 O O . PHE A 1 94 ? -1.859 -5.479 2.573 1.00 95.88 94 PHE A O 1
ATOM 730 N N . ARG A 1 95 ? -3.779 -6.646 2.743 1.00 92.12 95 ARG A N 1
ATOM 731 C CA . ARG A 1 95 ? -3.844 -6.953 1.320 1.00 92.12 95 ARG A CA 1
ATOM 732 C C . ARG A 1 95 ? -4.419 -5.756 0.582 1.00 92.12 95 ARG A C 1
ATOM 734 O O . ARG A 1 95 ? -5.293 -5.052 1.090 1.00 92.12 95 ARG A O 1
ATOM 741 N N . TRP A 1 96 ? -3.903 -5.545 -0.620 1.00 93.38 96 TRP A N 1
ATOM 742 C CA . TRP A 1 96 ? -4.572 -4.747 -1.634 1.00 93.38 96 TRP A CA 1
ATOM 743 C C . TRP A 1 96 ? -6.033 -5.206 -1.719 1.00 93.38 96 TRP A C 1
ATOM 745 O O . TRP A 1 96 ? -6.300 -6.396 -1.897 1.00 93.38 96 TRP A O 1
ATOM 755 N N . TYR A 1 97 ? -6.964 -4.256 -1.660 1.00 94.81 97 TYR A N 1
ATOM 756 C CA . TYR A 1 97 ? -8.379 -4.461 -1.964 1.00 94.81 97 TYR A CA 1
ATOM 757 C C . TYR A 1 97 ? -8.725 -4.114 -3.416 1.00 94.81 97 TYR A C 1
ATOM 759 O O . TYR A 1 97 ? -9.343 -4.915 -4.109 1.00 94.81 97 TYR A O 1
ATOM 767 N N . GLY A 1 98 ? -8.266 -2.959 -3.893 1.00 94.88 98 GLY A N 1
ATOM 768 C CA . GLY A 1 98 ? -8.562 -2.486 -5.239 1.00 94.88 98 GLY A CA 1
ATOM 769 C C . GLY A 1 98 ? -7.980 -1.110 -5.518 1.00 94.88 98 GLY A C 1
ATOM 770 O O . GLY A 1 98 ? -7.414 -0.456 -4.635 1.00 94.88 98 GLY A O 1
ATOM 771 N N . GLU A 1 99 ? -8.165 -0.676 -6.754 1.00 96.19 99 GLU A N 1
ATOM 772 C CA . GLU A 1 99 ? -7.961 0.696 -7.195 1.00 96.19 99 GLU A CA 1
ATOM 773 C C . GLU A 1 99 ? -9.289 1.450 -7.126 1.00 96.19 99 GLU A C 1
ATOM 775 O O . GLU A 1 99 ? -10.332 0.917 -7.515 1.00 96.19 99 GLU A O 1
ATOM 780 N N . VAL A 1 100 ? -9.257 2.696 -6.654 1.00 96.62 100 VAL A N 1
ATOM 781 C CA . VAL A 1 100 ? -10.445 3.554 -6.588 1.00 96.62 100 VAL A CA 1
ATOM 782 C C . VAL A 1 100 ? -10.267 4.841 -7.384 1.00 96.62 100 VAL A C 1
ATOM 784 O O . VAL A 1 100 ? -9.163 5.375 -7.498 1.00 96.62 100 VAL A O 1
ATOM 787 N N . GLU A 1 101 ? -11.371 5.381 -7.891 1.00 96.31 101 GLU A N 1
ATOM 788 C CA . GLU A 1 101 ? -11.401 6.732 -8.440 1.00 96.31 101 GLU A CA 1
ATOM 789 C C . GLU A 1 101 ? -11.311 7.749 -7.275 1.00 96.31 101 GLU A C 1
ATOM 791 O O . GLU A 1 101 ? -12.129 7.709 -6.348 1.00 96.31 101 GLU A O 1
ATOM 796 N N . PRO A 1 102 ? -10.314 8.659 -7.261 1.00 92.81 102 PRO A N 1
ATOM 797 C CA . PRO A 1 102 ? -10.048 9.499 -6.092 1.00 92.81 102 PRO A CA 1
ATOM 798 C C . PRO A 1 102 ? -11.145 10.505 -5.725 1.00 92.81 102 PRO A C 1
ATOM 800 O O . PRO A 1 102 ? -11.254 10.868 -4.552 1.00 92.81 102 PRO A O 1
ATOM 803 N N . ARG A 1 103 ? -11.899 11.040 -6.690 1.00 93.25 103 ARG A N 1
ATOM 804 C CA . ARG A 1 103 ? -12.932 12.063 -6.455 1.00 93.25 103 ARG A CA 1
ATOM 805 C C . ARG A 1 103 ? -14.181 11.437 -5.834 1.00 93.25 103 ARG A C 1
ATOM 807 O O . ARG A 1 103 ? -14.662 11.929 -4.814 1.00 93.25 103 ARG A O 1
ATOM 814 N N . GLN A 1 104 ? -14.657 10.337 -6.400 1.00 92.62 104 GLN A N 1
ATOM 815 C CA . GLN A 1 104 ? -15.781 9.546 -5.930 1.00 92.62 104 GLN A CA 1
ATOM 816 C C . GLN A 1 104 ? -15.464 8.924 -4.572 1.00 92.62 104 GLN A C 1
ATOM 818 O O . GLN A 1 104 ? -16.268 9.050 -3.648 1.00 92.62 104 GLN A O 1
ATOM 823 N N . PHE A 1 105 ? -14.245 8.400 -4.396 1.00 92.56 105 PHE A N 1
ATOM 824 C CA . PHE A 1 105 ? -13.806 7.885 -3.101 1.00 92.56 105 PHE A CA 1
ATOM 825 C C . PHE A 1 105 ? -13.852 8.960 -2.011 1.00 92.56 105 PHE A C 1
ATOM 827 O O . PHE A 1 105 ? -14.317 8.696 -0.909 1.00 92.56 105 PHE A O 1
ATOM 834 N N . ARG A 1 106 ? -13.414 10.195 -2.299 1.00 89.50 106 ARG A N 1
ATOM 835 C CA . ARG A 1 106 ? -13.498 11.308 -1.332 1.00 89.50 106 ARG A CA 1
ATOM 836 C C . ARG A 1 106 ? -14.934 11.707 -1.008 1.00 89.50 106 ARG A C 1
ATOM 838 O O . ARG A 1 106 ? -15.197 12.086 0.128 1.00 89.50 106 ARG A O 1
ATOM 845 N N . LYS A 1 107 ? -15.842 11.631 -1.982 1.00 90.81 107 LYS A N 1
ATOM 846 C CA . LYS A 1 107 ? -17.261 11.953 -1.794 1.00 90.81 107 LYS A CA 1
ATOM 847 C C . LYS A 1 107 ? -17.954 10.942 -0.880 1.00 90.81 107 LYS A C 1
ATOM 849 O O . LYS A 1 107 ? -18.728 11.333 -0.016 1.00 90.81 107 LYS A O 1
ATOM 854 N N . ASP A 1 108 ? -17.644 9.660 -1.050 1.00 91.06 108 ASP A N 1
ATOM 855 C CA . ASP A 1 108 ? -18.294 8.563 -0.325 1.00 91.06 108 ASP A CA 1
ATOM 856 C C . ASP A 1 108 ? -17.442 8.022 0.836 1.00 91.06 108 ASP A C 1
ATOM 858 O O . ASP A 1 108 ? -17.774 7.010 1.452 1.00 91.06 108 ASP A O 1
ATOM 862 N N . ALA A 1 109 ? -16.355 8.719 1.171 1.00 86.88 109 ALA A N 1
ATOM 863 C CA . ALA A 1 109 ? -15.302 8.243 2.061 1.00 86.88 109 ALA A CA 1
ATOM 864 C C . ALA A 1 109 ? -15.792 7.907 3.479 1.00 86.88 109 ALA A C 1
ATOM 866 O O . ALA A 1 109 ? -15.142 7.135 4.170 1.00 86.88 109 ALA A O 1
ATOM 867 N N . GLN A 1 110 ? -16.901 8.481 3.940 1.00 85.69 110 GLN A N 1
ATOM 868 C CA . GLN A 1 110 ? -17.451 8.198 5.270 1.00 85.69 110 GLN A CA 1
ATOM 869 C C . GLN A 1 110 ? -18.243 6.882 5.328 1.00 85.69 110 GLN A C 1
ATOM 871 O O . GLN A 1 110 ? -18.427 6.330 6.407 1.00 85.69 110 GLN A O 1
ATOM 876 N N . HIS A 1 111 ? -18.668 6.338 4.185 1.00 87.00 111 HIS A N 1
ATOM 877 C CA . HIS A 1 111 ? -19.575 5.192 4.123 1.00 87.00 111 HIS A CA 1
ATOM 878 C C . HIS A 1 111 ? -18.917 4.020 3.401 1.00 87.00 111 HIS A C 1
ATOM 880 O O . HIS A 1 111 ? -18.833 4.009 2.171 1.00 87.00 111 HIS A O 1
ATOM 886 N N . ILE A 1 112 ? -18.464 3.015 4.161 1.00 88.69 112 ILE A N 1
ATOM 887 C CA . ILE A 1 112 ? -17.617 1.949 3.610 1.00 88.69 112 ILE A CA 1
ATOM 888 C C . ILE A 1 112 ? -18.260 1.174 2.458 1.00 88.69 112 ILE A C 1
ATOM 890 O O . ILE A 1 112 ? -17.640 1.020 1.409 1.00 88.69 112 ILE A O 1
ATOM 894 N N . PHE A 1 113 ? -19.513 0.752 2.613 1.00 89.94 113 PHE A N 1
ATOM 895 C CA . PHE A 1 113 ? -20.222 0.003 1.572 1.00 89.94 113 PHE A CA 1
ATOM 896 C C . PHE A 1 113 ? -20.543 0.866 0.354 1.00 89.94 113 PHE A C 1
ATOM 898 O O . PHE A 1 113 ? -20.505 0.393 -0.778 1.00 89.94 113 PHE A O 1
ATOM 905 N N . LYS A 1 114 ? -20.785 2.163 0.569 1.00 90.75 114 LYS A N 1
ATOM 906 C CA . LYS A 1 114 ? -21.073 3.087 -0.523 1.00 90.75 114 LYS A CA 1
ATOM 907 C C . LYS A 1 114 ? -19.859 3.248 -1.428 1.00 90.75 114 LYS A C 1
ATOM 909 O O . LYS A 1 114 ? -19.973 2.973 -2.616 1.00 90.75 114 LYS A O 1
ATOM 914 N N . TRP A 1 115 ? -18.696 3.628 -0.885 1.00 92.88 115 TRP A N 1
ATOM 915 C CA . TRP A 1 115 ? -17.514 3.825 -1.731 1.00 92.88 115 TRP A CA 1
ATOM 916 C C . TRP A 1 115 ? -17.020 2.513 -2.347 1.00 92.88 115 TRP A C 1
ATOM 918 O O . TRP A 1 115 ? -16.490 2.534 -3.455 1.00 92.88 115 TRP A O 1
ATOM 928 N N . GLN A 1 116 ? -17.213 1.371 -1.678 1.00 92.38 116 GLN A N 1
ATOM 929 C CA . GLN A 1 116 ? -16.879 0.068 -2.259 1.00 92.38 116 GLN A CA 1
ATOM 930 C C . GLN A 1 116 ? -17.678 -0.210 -3.534 1.00 92.38 116 GLN A C 1
ATOM 932 O O . GLN A 1 116 ? -17.107 -0.717 -4.495 1.00 92.38 116 GLN A O 1
ATOM 937 N N . ASN A 1 117 ? -18.950 0.186 -3.564 1.00 91.56 117 ASN A N 1
ATOM 938 C CA . ASN A 1 117 ? -19.823 -0.023 -4.716 1.00 91.56 117 ASN A CA 1
ATOM 939 C C . ASN A 1 117 ? -19.672 1.063 -5.790 1.00 91.56 117 ASN A C 1
ATOM 941 O O . ASN A 1 117 ? -19.882 0.792 -6.967 1.00 91.56 117 ASN A O 1
ATOM 945 N N . THR A 1 118 ? -19.330 2.296 -5.407 1.00 93.00 118 THR A N 1
ATOM 946 C CA . THR A 1 118 ? -19.334 3.445 -6.332 1.00 93.00 118 THR A CA 1
ATOM 947 C C . THR A 1 118 ? -17.954 3.867 -6.819 1.00 93.00 118 THR A C 1
ATOM 949 O O . THR A 1 118 ? -17.856 4.511 -7.860 1.00 93.00 118 THR A O 1
ATOM 952 N N . SER A 1 119 ? -16.893 3.583 -6.059 1.00 94.44 119 SER A N 1
ATOM 953 C CA . SER A 1 119 ? -15.569 4.175 -6.292 1.00 94.44 119 SER A CA 1
ATOM 954 C C . SER A 1 119 ? -14.535 3.180 -6.802 1.00 94.44 119 SER A C 1
ATOM 956 O O . SER A 1 119 ? -13.508 3.619 -7.310 1.00 94.44 119 SER A O 1
ATOM 958 N N . VAL A 1 120 ? -14.750 1.870 -6.649 1.00 95.19 120 VAL A N 1
ATOM 959 C CA . VAL A 1 120 ? -13.790 0.842 -7.087 1.00 95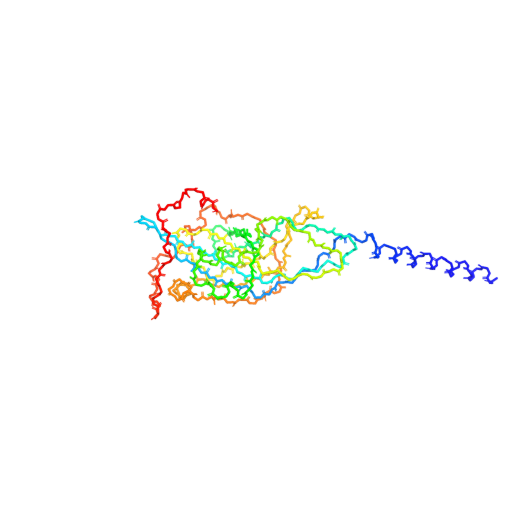.19 120 VAL A CA 1
ATOM 960 C C . VAL A 1 120 ? -13.801 0.740 -8.609 1.00 95.19 120 VAL A C 1
ATOM 962 O O . VAL A 1 120 ? -14.830 0.446 -9.206 1.00 95.19 120 VAL A O 1
ATOM 965 N N . ILE A 1 121 ? -12.642 0.968 -9.228 1.00 95.75 121 ILE A N 1
ATOM 966 C CA . ILE A 1 121 ? -12.466 0.899 -10.687 1.00 95.75 121 ILE A CA 1
ATOM 967 C C . ILE A 1 121 ? -11.743 -0.371 -11.140 1.00 95.75 121 ILE A C 1
ATOM 969 O O . ILE A 1 121 ? -11.898 -0.783 -12.285 1.00 95.75 121 ILE A O 1
ATOM 973 N N . ALA A 1 122 ? -10.968 -1.001 -10.254 1.00 93.94 122 ALA A N 1
ATOM 974 C CA . ALA A 1 122 ? -10.337 -2.292 -10.509 1.00 93.94 122 ALA A CA 1
ATOM 975 C C . ALA A 1 122 ? -10.158 -3.084 -9.204 1.00 93.94 122 ALA A C 1
ATOM 977 O O . ALA A 1 122 ? -9.887 -2.504 -8.149 1.00 93.94 122 ALA A O 1
ATOM 978 N N . GLY A 1 123 ? -10.304 -4.410 -9.286 1.00 92.81 123 GLY A N 1
ATOM 979 C CA . GLY A 1 123 ? -10.161 -5.337 -8.159 1.00 92.81 123 GLY A CA 1
ATOM 980 C C . GLY A 1 123 ? -8.706 -5.629 -7.777 1.00 92.81 123 GLY A C 1
ATOM 981 O O . GLY A 1 123 ? -7.810 -4.816 -8.004 1.00 92.81 123 GLY A O 1
ATOM 982 N N . ASN A 1 124 ? -8.458 -6.803 -7.187 1.00 90.94 124 ASN A N 1
ATOM 983 C CA . ASN A 1 124 ? -7.135 -7.265 -6.738 1.00 90.94 124 ASN A CA 1
ATOM 984 C C . ASN A 1 124 ? -6.341 -8.125 -7.711 1.00 90.94 124 ASN A C 1
ATOM 986 O O . ASN A 1 124 ? -5.440 -8.871 -7.325 1.00 90.94 124 ASN A O 1
ATOM 990 N N . GLU A 1 125 ? -6.640 -7.942 -8.985 1.00 93.81 125 GLU A N 1
ATOM 991 C CA . GLU A 1 125 ? -6.037 -8.677 -10.078 1.00 93.81 125 GLU A CA 1
ATOM 992 C C . GLU A 1 125 ? -4.673 -8.094 -10.484 1.00 93.81 125 GLU A C 1
ATOM 994 O O . GLU A 1 125 ? -4.470 -6.875 -10.441 1.00 93.81 125 GLU A O 1
ATOM 999 N N . PRO A 1 126 ? -3.728 -8.938 -10.938 1.00 94.50 126 PRO A N 1
ATOM 1000 C CA . PRO A 1 126 ? -2.494 -8.471 -11.555 1.00 94.50 126 PRO A CA 1
ATOM 1001 C C . PRO A 1 126 ? -2.748 -7.510 -12.721 1.00 94.50 126 PRO A C 1
ATOM 1003 O O . PRO A 1 126 ? -3.574 -7.789 -13.587 1.00 94.50 126 PRO A O 1
ATOM 1006 N N . PHE A 1 127 ? -1.960 -6.438 -12.827 1.00 94.38 127 PHE A N 1
ATOM 1007 C CA . PHE A 1 127 ? -2.047 -5.507 -13.957 1.00 94.38 127 PHE A CA 1
ATOM 1008 C C . PHE A 1 127 ? -0.717 -5.343 -14.689 1.00 94.38 127 PHE A C 1
ATOM 1010 O O . PHE A 1 127 ? 0.375 -5.534 -14.142 1.00 94.38 127 PHE A O 1
ATOM 1017 N N . ILE A 1 128 ? -0.823 -4.983 -15.966 1.00 95.06 128 ILE A N 1
ATOM 1018 C CA . ILE A 1 128 ? 0.315 -4.765 -16.857 1.00 95.06 128 ILE A CA 1
ATOM 1019 C C . ILE A 1 128 ? 0.797 -3.322 -16.712 1.00 95.06 128 ILE A C 1
ATOM 1021 O O . ILE A 1 128 ? -0.004 -2.390 -16.678 1.00 95.06 128 ILE A O 1
ATOM 1025 N N . VAL A 1 129 ? 2.115 -3.143 -16.682 1.00 94.19 129 VAL A N 1
ATOM 1026 C CA . VAL A 1 129 ? 2.776 -1.846 -16.825 1.00 94.19 129 VAL A CA 1
ATOM 1027 C C . VAL A 1 129 ? 3.465 -1.819 -18.192 1.00 94.19 129 VAL A C 1
ATOM 1029 O O . VAL A 1 129 ? 4.501 -2.476 -18.372 1.00 94.19 129 VAL A O 1
ATOM 1032 N N . PRO A 1 130 ? 2.879 -1.113 -19.176 1.00 93.81 130 PRO A N 1
ATOM 1033 C CA . PRO A 1 130 ? 3.491 -0.883 -20.479 1.00 93.81 130 PRO A CA 1
ATOM 1034 C C . PRO A 1 130 ? 4.916 -0.314 -20.396 1.00 93.81 130 PRO A C 1
ATOM 1036 O O . PRO A 1 130 ? 5.335 0.182 -19.350 1.00 93.81 130 PRO A O 1
ATOM 1039 N N . PRO A 1 131 ? 5.723 -0.456 -21.456 1.00 93.88 131 PRO A N 1
ATOM 1040 C CA . PRO A 1 131 ? 7.064 0.114 -21.499 1.00 93.88 131 PRO A CA 1
ATOM 1041 C C . PRO A 1 131 ? 7.034 1.637 -21.642 1.00 93.88 131 PRO A C 1
ATOM 1043 O O . PRO A 1 131 ? 6.165 2.184 -22.316 1.00 93.88 131 PRO A O 1
ATOM 1046 N N . LYS A 1 132 ? 8.032 2.309 -21.055 1.00 89.44 132 LYS A N 1
ATOM 1047 C CA . LYS A 1 132 ? 8.253 3.767 -21.149 1.00 89.44 132 LYS A CA 1
ATOM 1048 C C . LYS A 1 132 ? 7.032 4.612 -20.769 1.00 89.44 132 LYS A C 1
ATOM 1050 O O . LYS A 1 132 ? 6.810 5.684 -21.324 1.00 89.44 132 LYS A O 1
ATOM 1055 N N . SER A 1 133 ? 6.246 4.125 -19.821 1.00 90.62 133 SER A N 1
ATOM 1056 C CA . SER A 1 133 ? 5.006 4.760 -19.381 1.00 90.62 133 SER A CA 1
ATOM 1057 C C . SER A 1 133 ? 4.972 4.904 -17.869 1.00 90.62 133 SER A C 1
ATOM 1059 O O . SER A 1 133 ? 5.516 4.057 -17.151 1.00 90.62 133 SER A O 1
ATOM 1061 N N . THR A 1 134 ? 4.262 5.931 -17.413 1.00 92.31 134 THR A N 1
ATOM 1062 C CA . THR A 1 134 ? 3.999 6.189 -15.999 1.00 92.31 134 THR A CA 1
ATOM 1063 C C . THR A 1 134 ? 2.500 6.158 -15.749 1.00 92.31 134 THR A C 1
ATOM 1065 O O . THR A 1 134 ? 1.744 6.824 -16.453 1.00 92.31 134 THR A O 1
ATOM 1068 N N . TYR A 1 135 ? 2.079 5.415 -14.727 1.00 90.50 135 TYR A N 1
ATOM 1069 C CA . TYR A 1 135 ? 0.694 5.380 -14.261 1.00 90.50 135 TYR A CA 1
ATOM 1070 C C . TYR A 1 135 ? 0.634 5.747 -12.796 1.00 90.50 135 TYR A C 1
ATOM 1072 O O . TYR A 1 135 ? 1.452 5.272 -12.012 1.00 90.50 135 TYR A O 1
ATOM 1080 N N . THR A 1 136 ? -0.378 6.513 -12.421 1.00 93.25 136 THR A N 1
ATOM 1081 C CA . THR A 1 136 ? -0.705 6.757 -11.021 1.00 93.25 136 THR A CA 1
ATOM 1082 C C . THR A 1 136 ? -2.018 6.063 -10.708 1.00 93.25 136 THR A C 1
ATOM 1084 O O . THR A 1 136 ? -3.023 6.320 -11.365 1.00 93.25 136 THR A O 1
ATOM 1087 N N . LYS A 1 137 ? -1.998 5.181 -9.711 1.00 95.44 137 LYS A N 1
ATOM 1088 C CA . LYS A 1 137 ? -3.166 4.440 -9.227 1.00 95.44 137 LYS A CA 1
ATOM 1089 C C . LYS A 1 137 ? -3.439 4.812 -7.778 1.00 95.44 137 LYS A C 1
ATOM 1091 O O . LYS A 1 137 ? -2.498 4.966 -7.001 1.00 95.44 137 LYS A O 1
ATOM 1096 N N . TYR A 1 138 ? -4.705 4.952 -7.401 1.00 96.50 138 TYR A N 1
ATOM 1097 C CA . TYR A 1 138 ? -5.084 5.213 -6.012 1.00 96.50 138 TYR A CA 1
ATOM 1098 C C . TYR A 1 138 ? -5.499 3.901 -5.356 1.00 96.50 138 TYR A C 1
ATOM 1100 O O . TYR A 1 138 ? -6.606 3.409 -5.565 1.00 96.50 138 TYR A O 1
ATOM 1108 N N . MET A 1 139 ? -4.570 3.300 -4.617 1.00 96.62 139 MET A N 1
ATOM 1109 C CA . MET A 1 139 ? -4.731 1.945 -4.099 1.00 96.62 139 MET A CA 1
ATOM 1110 C C . MET A 1 139 ? -5.317 1.951 -2.697 1.00 96.62 139 MET A C 1
ATOM 1112 O O . MET A 1 139 ? -4.953 2.787 -1.867 1.00 96.62 139 MET A O 1
ATOM 1116 N N . VAL A 1 140 ? -6.176 0.971 -2.430 1.00 97.00 140 VAL A N 1
ATOM 1117 C CA . VAL A 1 140 ? -6.783 0.735 -1.122 1.00 97.00 140 VAL A CA 1
ATOM 1118 C C . VAL A 1 140 ? -6.280 -0.580 -0.539 1.00 97.00 140 VAL A C 1
ATOM 1120 O O . VAL A 1 140 ? -6.264 -1.603 -1.220 1.00 97.00 140 VAL A O 1
ATOM 1123 N N . PHE A 1 141 ? -5.919 -0.570 0.740 1.00 97.44 141 PHE A N 1
ATOM 1124 C CA . PHE A 1 141 ? -5.538 -1.745 1.520 1.00 97.44 141 PHE A CA 1
ATOM 1125 C C . PHE A 1 141 ? -6.460 -1.846 2.728 1.00 97.44 141 PHE A C 1
ATOM 1127 O O . PHE A 1 141 ? -6.682 -0.848 3.409 1.00 97.44 141 PHE A O 1
ATOM 1134 N N . LYS A 1 142 ? -7.003 -3.030 3.014 1.00 94.75 142 LYS A N 1
ATOM 1135 C CA . LYS A 1 142 ? -7.911 -3.212 4.155 1.00 94.75 142 LYS A CA 1
ATOM 1136 C C . LYS A 1 142 ? -7.675 -4.539 4.859 1.00 94.75 142 LYS A C 1
ATOM 1138 O O . LYS A 1 142 ? -7.129 -5.475 4.275 1.00 94.75 142 LYS A O 1
ATOM 1143 N N . LYS A 1 143 ? -8.073 -4.599 6.126 1.00 94.56 143 LYS A N 1
ATOM 1144 C CA . LYS A 1 143 ? -8.079 -5.821 6.936 1.00 94.56 143 LYS A CA 1
ATOM 1145 C C . LYS A 1 143 ? -9.171 -5.719 7.996 1.00 94.56 143 LYS A C 1
ATOM 1147 O O . LYS A 1 143 ? -9.555 -4.616 8.365 1.00 94.56 143 LYS A O 1
ATOM 1152 N N . ARG A 1 144 ? -9.670 -6.849 8.491 1.00 93.00 144 ARG A N 1
ATOM 1153 C CA . ARG A 1 144 ? -10.579 -6.894 9.637 1.00 93.00 144 ARG A CA 1
ATOM 1154 C C . ARG A 1 144 ? -9.816 -6.905 10.959 1.00 93.00 144 ARG A C 1
ATOM 1156 O O . ARG A 1 144 ? -8.871 -7.675 11.126 1.00 93.00 144 ARG A O 1
ATOM 1163 N N . TRP A 1 145 ? -10.272 -6.079 11.894 1.00 92.44 145 TRP A N 1
ATOM 1164 C CA . TRP A 1 145 ? -9.870 -6.067 13.297 1.00 92.44 145 TRP A CA 1
ATOM 1165 C C . TRP A 1 145 ? -11.102 -6.313 14.171 1.00 92.44 145 TRP A C 1
ATOM 1167 O O . TRP A 1 145 ? -12.060 -5.544 14.120 1.00 92.44 145 TRP A O 1
ATOM 1177 N N . ASP A 1 146 ? -11.094 -7.361 14.993 1.00 89.56 146 ASP A N 1
ATOM 1178 C CA . ASP A 1 146 ? -12.217 -7.634 15.906 1.00 89.56 146 ASP A CA 1
ATOM 1179 C C . ASP A 1 146 ? -12.201 -6.719 17.144 1.00 89.56 146 ASP A C 1
ATOM 1181 O O . ASP A 1 146 ? -13.231 -6.504 17.786 1.00 89.56 146 ASP A O 1
ATOM 1185 N N . HIS A 1 147 ? -11.045 -6.128 17.461 1.00 88.38 147 HIS A N 1
ATOM 1186 C CA . HIS A 1 147 ? -10.852 -5.247 18.609 1.00 88.38 147 HIS A CA 1
ATOM 1187 C C . HIS A 1 147 ? -10.019 -4.010 18.247 1.00 88.38 147 HIS A C 1
ATOM 1189 O O . HIS A 1 147 ? -9.243 -4.055 17.290 1.00 88.38 147 HIS A O 1
ATOM 1195 N N . PRO A 1 148 ? -10.136 -2.912 19.017 1.00 88.62 148 PRO A N 1
ATOM 1196 C CA . PRO A 1 148 ? -9.240 -1.775 18.884 1.00 88.62 148 PRO A CA 1
ATOM 1197 C C . PRO A 1 148 ? -7.779 -2.155 19.150 1.00 88.62 148 PRO A C 1
ATOM 1199 O O . PRO A 1 148 ? -7.460 -2.793 20.153 1.00 88.62 148 PRO A O 1
ATOM 1202 N N . VAL A 1 149 ? -6.902 -1.717 18.253 1.00 87.88 149 VAL A N 1
ATOM 1203 C CA . VAL A 1 149 ? -5.460 -1.988 18.217 1.00 87.88 149 VAL A CA 1
ATOM 1204 C C . VAL A 1 149 ? -4.685 -0.720 18.561 1.00 87.88 149 VAL A C 1
ATOM 1206 O O . VAL A 1 149 ? -4.764 0.259 17.834 1.00 87.88 149 VAL A O 1
ATOM 1209 N N . GLY A 1 150 ? -3.902 -0.714 19.631 1.00 86.69 150 GLY A N 1
ATOM 1210 C CA . GLY A 1 150 ? -3.096 0.419 20.068 1.00 86.69 150 GLY A CA 1
ATOM 1211 C C . GLY A 1 150 ? -1.610 0.117 20.038 1.00 86.69 150 GLY A C 1
ATOM 1212 O O . GLY A 1 150 ? -1.155 -0.919 20.512 1.00 86.69 150 GLY A O 1
ATOM 1213 N N . ALA A 1 151 ? -0.834 1.060 19.518 1.00 89.06 151 ALA A N 1
ATOM 1214 C CA . ALA A 1 151 ? 0.619 0.993 19.567 1.00 89.06 151 ALA A CA 1
ATOM 1215 C C . ALA A 1 151 ? 1.210 2.401 19.514 1.00 89.06 151 ALA A C 1
ATOM 1217 O O . ALA A 1 151 ? 0.758 3.254 18.748 1.00 89.06 151 ALA A O 1
ATOM 1218 N N . LYS A 1 152 ? 2.251 2.644 20.316 1.00 88.50 152 LYS A N 1
ATOM 1219 C CA . LYS A 1 152 ? 2.973 3.927 20.305 1.00 88.50 152 LYS A CA 1
ATOM 1220 C C . LYS A 1 152 ? 3.729 4.156 18.997 1.00 88.50 152 LYS A C 1
ATOM 1222 O O . LYS A 1 152 ? 3.975 5.298 18.642 1.00 88.50 152 LYS A O 1
ATOM 1227 N N . GLU A 1 153 ? 4.094 3.087 18.299 1.00 92.75 153 GLU A N 1
ATOM 1228 C CA . GLU A 1 153 ? 4.799 3.142 17.024 1.00 92.75 153 GLU A CA 1
ATOM 1229 C C . GLU A 1 153 ? 4.390 1.946 16.165 1.00 92.75 153 GLU A C 1
ATOM 1231 O O . GLU A 1 153 ? 4.466 0.796 16.604 1.00 92.75 153 GLU A O 1
ATOM 1236 N N . ILE A 1 154 ? 3.968 2.232 14.938 1.00 93.94 154 ILE A N 1
ATOM 1237 C CA . ILE A 1 154 ? 3.667 1.269 13.887 1.00 93.94 154 ILE A CA 1
ATOM 1238 C C . ILE A 1 154 ? 4.355 1.763 12.619 1.00 93.94 154 ILE A C 1
ATOM 1240 O O . ILE A 1 154 ? 4.135 2.893 12.182 1.00 93.94 154 ILE A O 1
ATOM 1244 N N . ARG A 1 155 ? 5.177 0.906 12.020 1.00 95.19 155 ARG A N 1
ATOM 1245 C CA . ARG A 1 155 ? 5.850 1.180 10.749 1.00 95.19 155 ARG A CA 1
ATOM 1246 C C . ARG A 1 155 ? 5.133 0.449 9.635 1.00 95.19 155 ARG A C 1
ATOM 1248 O O . ARG A 1 155 ? 5.076 -0.774 9.650 1.00 95.19 155 ARG A O 1
ATOM 1255 N N . TYR A 1 156 ? 4.606 1.180 8.675 1.00 95.81 156 TYR A N 1
ATOM 1256 C CA . TYR A 1 156 ? 3.940 0.636 7.507 1.00 95.81 156 TYR A CA 1
ATOM 1257 C C . TYR A 1 156 ? 4.909 0.630 6.339 1.00 95.81 156 TYR A C 1
ATOM 1259 O O . TYR A 1 156 ? 5.450 1.673 6.003 1.00 95.81 156 TYR A O 1
ATOM 1267 N N . THR A 1 157 ? 5.110 -0.517 5.702 1.00 96.94 157 THR A N 1
ATOM 1268 C CA . THR A 1 157 ? 5.952 -0.639 4.510 1.00 96.94 157 THR A CA 1
ATOM 1269 C C . THR A 1 157 ? 5.112 -1.134 3.343 1.00 96.94 157 THR A C 1
ATOM 1271 O O . THR A 1 157 ? 4.543 -2.228 3.396 1.00 96.94 157 THR A O 1
ATOM 1274 N N . LEU A 1 158 ? 5.025 -0.335 2.281 1.00 96.88 158 LEU A N 1
ATOM 1275 C CA . LEU A 1 158 ? 4.403 -0.745 1.027 1.00 96.88 158 LEU A CA 1
ATOM 1276 C C . LEU A 1 158 ? 5.365 -1.668 0.288 1.00 96.88 158 LEU A C 1
ATOM 1278 O O . LEU A 1 158 ? 6.529 -1.330 0.076 1.00 96.88 158 LEU A O 1
ATOM 1282 N N . GLN A 1 159 ? 4.865 -2.823 -0.132 1.00 96.56 159 GLN A N 1
ATOM 1283 C CA . GLN A 1 159 ? 5.641 -3.815 -0.854 1.00 96.56 159 GLN A CA 1
ATOM 1284 C C . GLN A 1 159 ? 4.979 -4.200 -2.172 1.00 96.56 159 GLN A C 1
ATOM 1286 O O . GLN A 1 159 ? 3.754 -4.307 -2.261 1.00 96.56 159 GLN A O 1
ATOM 1291 N N . ILE A 1 160 ? 5.812 -4.470 -3.175 1.00 95.50 160 ILE A N 1
ATOM 1292 C CA . ILE A 1 160 ? 5.407 -4.893 -4.517 1.00 95.50 160 ILE A CA 1
ATOM 1293 C C . ILE A 1 160 ? 6.003 -6.240 -4.895 1.00 95.50 160 ILE A C 1
ATOM 1295 O O . ILE A 1 160 ? 7.158 -6.545 -4.584 1.00 95.50 160 ILE A O 1
ATOM 1299 N N . TYR A 1 161 ? 5.197 -7.034 -5.593 1.00 95.69 161 TYR A N 1
ATOM 1300 C CA . TYR A 1 161 ? 5.584 -8.302 -6.189 1.00 95.69 161 TYR A CA 1
ATOM 1301 C C . TYR A 1 161 ? 5.342 -8.243 -7.703 1.00 95.69 161 TYR A C 1
ATOM 1303 O O . TYR A 1 161 ? 4.275 -7.823 -8.156 1.00 95.69 161 TYR A O 1
ATOM 1311 N N . THR A 1 162 ? 6.345 -8.626 -8.495 1.00 95.12 162 THR A N 1
ATOM 1312 C CA . THR A 1 162 ? 6.353 -8.451 -9.961 1.00 95.12 162 THR A CA 1
ATOM 1313 C C . THR A 1 162 ? 6.751 -9.741 -10.657 1.00 95.12 162 THR A C 1
ATOM 1315 O O . THR A 1 162 ? 7.533 -10.508 -10.105 1.00 95.12 162 THR A O 1
ATOM 1318 N N . ASP A 1 163 ? 6.326 -9.932 -11.901 1.00 92.38 163 ASP A N 1
ATOM 1319 C CA . ASP A 1 163 ? 6.682 -11.102 -12.719 1.00 92.38 163 ASP A CA 1
ATOM 1320 C C . ASP A 1 163 ? 8.193 -11.296 -12.952 1.00 92.38 163 ASP A C 1
ATOM 1322 O O . ASP A 1 163 ? 8.653 -12.416 -13.162 1.00 92.38 163 ASP A O 1
ATOM 1326 N N . ARG A 1 164 ? 8.995 -10.226 -12.891 1.00 89.19 164 ARG A N 1
ATOM 1327 C CA . ARG A 1 164 ? 10.461 -10.301 -13.035 1.00 89.19 164 ARG A CA 1
ATOM 1328 C C . ARG A 1 164 ? 11.213 -10.607 -11.753 1.00 89.19 164 ARG A C 1
ATOM 1330 O O . ARG A 1 164 ? 12.379 -10.993 -11.821 1.00 89.19 164 ARG A O 1
ATOM 1337 N N . LYS A 1 165 ? 10.599 -10.390 -10.593 1.00 86.00 165 LYS A N 1
ATOM 1338 C CA . LYS A 1 165 ? 11.271 -10.538 -9.303 1.00 86.00 165 LYS A CA 1
ATOM 1339 C C . LYS A 1 165 ? 10.484 -11.500 -8.433 1.00 86.00 165 LYS A C 1
ATOM 1341 O O . LYS A 1 165 ? 9.417 -11.163 -7.941 1.00 86.00 165 LYS A O 1
ATOM 1346 N N . ASN A 1 166 ? 11.069 -12.665 -8.171 1.00 85.31 166 ASN A N 1
ATOM 1347 C CA . ASN A 1 166 ? 10.454 -13.710 -7.354 1.00 85.31 166 ASN A CA 1
ATOM 1348 C C . ASN A 1 166 ? 10.512 -13.418 -5.836 1.00 85.31 166 ASN A C 1
ATOM 1350 O O . ASN A 1 166 ? 10.673 -14.319 -5.019 1.00 85.31 166 ASN A O 1
ATOM 1354 N N . LYS A 1 167 ? 10.460 -12.146 -5.432 1.00 93.19 167 LYS A N 1
ATOM 1355 C CA . LYS A 1 167 ? 10.436 -11.732 -4.025 1.00 93.19 167 LYS A CA 1
ATOM 1356 C C . LYS A 1 167 ? 9.739 -10.389 -3.870 1.00 93.19 167 LYS A C 1
ATOM 1358 O O . LYS A 1 167 ? 9.678 -9.604 -4.811 1.00 93.19 167 LYS A O 1
ATOM 1363 N N . TRP A 1 168 ? 9.245 -10.127 -2.667 1.00 94.62 168 TRP A N 1
ATOM 1364 C CA . TRP A 1 168 ? 8.691 -8.827 -2.305 1.00 94.62 168 TRP A CA 1
ATOM 1365 C C . TRP A 1 168 ? 9.783 -7.760 -2.259 1.00 94.62 168 TRP A C 1
ATOM 1367 O O . TRP A 1 168 ? 10.892 -8.003 -1.772 1.00 94.62 168 TRP A O 1
ATOM 1377 N N . HIS A 1 169 ? 9.449 -6.580 -2.768 1.00 92.88 169 HIS A N 1
ATOM 1378 C CA . HIS A 1 169 ? 10.299 -5.400 -2.744 1.00 92.88 169 HIS A CA 1
ATOM 1379 C C . HIS A 1 169 ? 9.624 -4.296 -1.957 1.00 92.88 169 HIS A C 1
ATOM 1381 O O . HIS A 1 169 ? 8.490 -3.946 -2.266 1.00 92.88 169 HIS A O 1
ATOM 1387 N N . ASP A 1 170 ? 10.334 -3.747 -0.981 1.00 94.75 170 ASP A N 1
ATOM 1388 C CA . ASP A 1 170 ? 9.897 -2.554 -0.269 1.00 94.75 170 ASP A CA 1
ATOM 1389 C C . ASP A 1 170 ? 9.969 -1.356 -1.219 1.00 94.75 170 ASP A C 1
ATOM 1391 O O . ASP A 1 170 ? 10.951 -1.193 -1.949 1.00 94.75 170 ASP A O 1
ATOM 1395 N N . ILE A 1 171 ? 8.904 -0.564 -1.228 1.00 92.25 171 ILE A N 1
ATOM 1396 C CA . ILE A 1 171 ? 8.783 0.661 -2.015 1.00 92.25 171 ILE A CA 1
ATOM 1397 C C . ILE A 1 171 ? 8.989 1.857 -1.102 1.00 92.25 171 ILE A C 1
ATOM 1399 O O . ILE A 1 171 ? 9.859 2.678 -1.358 1.00 92.25 171 ILE A O 1
ATOM 1403 N N . GLU A 1 172 ? 8.174 1.937 -0.053 1.00 93.81 172 GLU A N 1
ATOM 1404 C CA . GLU A 1 172 ? 8.056 3.123 0.782 1.00 93.81 172 GLU A CA 1
ATOM 1405 C C . GLU A 1 172 ? 7.683 2.738 2.211 1.00 93.81 172 GLU A C 1
ATOM 1407 O O . GLU A 1 172 ? 7.001 1.724 2.414 1.00 93.81 172 GLU A O 1
ATOM 1412 N N . THR A 1 173 ? 8.120 3.543 3.182 1.00 95.19 173 THR A N 1
ATOM 1413 C CA . THR A 1 173 ? 7.830 3.336 4.605 1.00 95.19 173 THR A CA 1
ATOM 1414 C C . THR A 1 173 ? 7.194 4.579 5.225 1.00 95.19 173 THR A C 1
ATOM 1416 O O . THR A 1 173 ? 7.595 5.697 4.930 1.00 95.19 173 THR A O 1
ATOM 1419 N N . TRP A 1 174 ? 6.244 4.380 6.135 1.00 95.06 174 TRP A N 1
ATOM 1420 C CA . TRP A 1 174 ? 5.636 5.425 6.960 1.00 95.06 174 TRP A CA 1
ATOM 1421 C C . TRP A 1 174 ? 5.627 4.992 8.417 1.00 95.06 174 TRP A C 1
ATOM 1423 O O . TRP A 1 174 ? 5.365 3.823 8.708 1.00 95.06 174 TRP A O 1
ATOM 1433 N N . THR A 1 175 ? 5.819 5.925 9.340 1.00 94.00 175 THR A N 1
ATOM 1434 C CA . THR A 1 175 ? 5.658 5.664 10.772 1.00 94.00 175 THR A CA 1
ATOM 1435 C C . THR A 1 175 ? 4.466 6.432 11.316 1.00 94.00 175 THR A C 1
ATOM 1437 O O . THR A 1 175 ? 4.335 7.634 11.117 1.00 94.00 175 THR A O 1
ATOM 1440 N N . MET A 1 176 ? 3.590 5.747 12.045 1.00 91.81 176 MET A N 1
ATOM 1441 C CA . MET A 1 176 ? 2.499 6.386 12.778 1.00 91.81 176 MET A CA 1
ATOM 1442 C C . MET A 1 176 ? 2.349 5.783 14.166 1.00 91.81 176 MET A C 1
ATOM 1444 O O . MET A 1 176 ? 2.847 4.697 14.453 1.00 91.81 176 MET A O 1
ATOM 1448 N N . SER A 1 177 ? 1.627 6.484 15.027 1.00 90.06 177 SER A N 1
ATOM 1449 C CA . SER A 1 177 ? 1.177 5.950 16.306 1.00 90.06 177 SER A CA 1
ATOM 1450 C C . SER A 1 177 ? -0.337 5.805 16.277 1.00 90.06 177 SER A C 1
ATOM 1452 O O . SER A 1 177 ? -1.032 6.542 15.578 1.00 90.06 177 SER A O 1
ATOM 1454 N N . LEU A 1 178 ? -0.853 4.841 17.027 1.00 89.25 178 LEU A N 1
ATOM 1455 C CA . LEU A 1 178 ? -2.280 4.602 17.145 1.00 89.25 178 LEU A CA 1
ATOM 1456 C C . LEU A 1 178 ? -2.650 4.635 18.627 1.00 89.25 178 LEU A C 1
ATOM 1458 O O . LEU A 1 178 ? -2.606 3.631 19.336 1.00 89.25 178 LEU A O 1
ATOM 1462 N N . THR A 1 179 ? -2.929 5.848 19.099 1.00 87.38 179 THR A N 1
ATOM 1463 C CA . THR A 1 179 ? -3.297 6.157 20.484 1.00 87.38 179 THR A CA 1
ATOM 1464 C C . THR A 1 179 ? -4.820 6.093 20.662 1.00 87.38 179 THR A C 1
ATOM 1466 O O . THR A 1 179 ? -5.551 6.157 19.670 1.00 87.38 179 THR A O 1
ATOM 1469 N N . PRO A 1 180 ? -5.341 6.017 21.902 1.00 83.25 180 PRO A N 1
ATOM 1470 C CA . PRO A 1 180 ? -6.785 6.080 22.144 1.00 83.25 180 PRO A CA 1
ATOM 1471 C C . PRO A 1 180 ? -7.453 7.341 21.571 1.00 83.25 180 PRO A C 1
ATOM 1473 O O . PRO A 1 180 ? -8.587 7.275 21.108 1.00 83.25 180 PRO A O 1
ATOM 1476 N N . LEU A 1 181 ? -6.740 8.473 21.549 1.00 80.19 181 LEU A N 1
ATOM 1477 C CA . LEU A 1 181 ? -7.229 9.708 20.937 1.00 80.19 181 LEU A CA 1
ATOM 1478 C C . LEU A 1 181 ? -7.387 9.554 19.418 1.00 80.19 181 LEU A C 1
ATOM 1480 O O . LEU A 1 181 ? -8.441 9.872 18.879 1.00 80.19 181 LEU A O 1
ATOM 1484 N N . TYR A 1 182 ? -6.383 8.995 18.731 1.00 83.69 182 TYR A N 1
ATOM 1485 C CA . TYR A 1 182 ? -6.502 8.718 17.297 1.00 83.69 182 TYR A CA 1
ATOM 1486 C C . TYR A 1 182 ? -7.606 7.711 16.993 1.00 83.69 182 TYR A C 1
ATOM 1488 O O . TYR A 1 182 ? -8.304 7.860 15.999 1.00 83.69 182 TYR A O 1
ATOM 1496 N N . TRP A 1 183 ? -7.826 6.722 17.857 1.00 83.94 183 TRP A N 1
ATOM 1497 C CA . TRP A 1 183 ? -8.968 5.821 17.722 1.00 83.94 183 TRP A CA 1
ATOM 1498 C C . TRP A 1 183 ? -10.303 6.548 17.740 1.00 83.94 183 TRP A C 1
ATOM 1500 O O . TRP A 1 183 ? -11.142 6.294 16.876 1.00 83.94 183 TRP A O 1
ATOM 1510 N N . SER A 1 184 ? -10.489 7.449 18.703 1.00 78.62 184 SER A N 1
ATOM 1511 C CA . SER A 1 184 ? -11.689 8.275 18.784 1.00 78.62 184 SER A CA 1
ATOM 1512 C C . SER A 1 184 ? -11.883 9.090 17.507 1.00 78.62 184 SER A C 1
ATOM 1514 O O . SER A 1 184 ? -12.959 9.065 16.925 1.00 78.62 184 SER A O 1
ATOM 1516 N N . GLU A 1 185 ? -10.837 9.756 17.024 1.00 80.12 185 GLU A N 1
ATOM 1517 C CA . GLU A 1 185 ? -10.897 10.549 15.794 1.00 80.12 185 GLU A CA 1
ATOM 1518 C C . GLU A 1 185 ? -11.262 9.697 14.570 1.00 80.12 185 GLU A C 1
ATOM 1520 O O . GLU A 1 185 ? -12.170 10.024 13.804 1.00 80.12 185 GLU A O 1
ATOM 1525 N N . LEU A 1 186 ? -10.593 8.558 14.403 1.00 82.88 186 LEU A N 1
ATOM 1526 C CA . LEU A 1 186 ? -10.762 7.709 13.229 1.00 82.88 186 LEU A CA 1
ATOM 1527 C C . LEU A 1 186 ? -12.104 6.974 13.211 1.00 82.88 186 LEU A C 1
ATOM 1529 O O . LEU A 1 186 ? -12.611 6.699 12.127 1.00 82.88 186 LEU A O 1
ATOM 1533 N N . THR A 1 187 ? -12.665 6.639 14.379 1.00 77.69 187 THR A N 1
ATOM 1534 C CA . THR A 1 187 ? -13.894 5.831 14.472 1.00 77.69 187 THR A CA 1
ATOM 1535 C C . THR A 1 187 ? -15.148 6.619 14.819 1.00 77.69 187 THR A C 1
ATOM 1537 O O . THR A 1 187 ? -16.215 6.237 14.350 1.00 77.69 187 THR A O 1
ATOM 1540 N N . GLU A 1 188 ? -15.049 7.687 15.614 1.00 72.19 188 GLU A N 1
ATOM 1541 C CA . GLU A 1 188 ? -16.205 8.497 16.027 1.00 72.19 188 GLU A CA 1
ATOM 1542 C C . GLU A 1 188 ? -16.392 9.722 15.129 1.00 72.19 188 GLU A C 1
ATOM 1544 O O . GLU A 1 188 ? -17.528 10.040 14.785 1.00 72.19 188 GLU A O 1
ATOM 1549 N N . ASN A 1 189 ? -15.303 10.343 14.658 1.00 67.69 189 ASN A N 1
ATOM 1550 C CA . ASN A 1 189 ? -15.370 11.472 13.718 1.00 67.69 189 ASN A CA 1
ATOM 1551 C C . ASN A 1 189 ? -15.245 11.031 12.244 1.00 67.69 189 ASN A C 1
ATOM 1553 O O . ASN A 1 189 ? -15.338 11.866 11.342 1.00 67.69 189 ASN A O 1
ATOM 1557 N N . LEU A 1 190 ? -14.993 9.738 11.985 1.00 68.81 190 LEU A N 1
ATOM 1558 C CA . LEU A 1 190 ? -14.694 9.169 10.655 1.00 68.81 190 LEU A CA 1
ATOM 1559 C C . LEU A 1 190 ? -13.605 9.950 9.895 1.00 68.81 190 LEU A C 1
ATOM 1561 O O . LEU A 1 190 ? -13.582 10.004 8.655 1.00 68.81 190 LEU A O 1
ATOM 1565 N N . SER A 1 191 ? -12.687 10.565 10.644 1.00 75.94 191 SER A N 1
ATOM 1566 C CA . SER A 1 191 ? -11.595 11.348 10.085 1.00 75.94 191 SER A CA 1
ATOM 1567 C C . SER A 1 191 ? -10.547 10.431 9.446 1.00 75.94 191 SER A C 1
ATOM 1569 O O . SER A 1 191 ? -10.638 9.201 9.481 1.00 75.94 191 SER A O 1
ATOM 1571 N N . SER A 1 192 ? -9.570 11.023 8.765 1.00 76.50 192 SER A N 1
ATOM 1572 C CA . SER A 1 192 ? -8.431 10.277 8.232 1.00 76.50 192 SER A CA 1
ATOM 1573 C C . SER A 1 192 ? -7.136 10.954 8.624 1.00 76.50 192 SER A C 1
ATOM 1575 O O . SER A 1 192 ? -7.033 12.174 8.504 1.00 76.50 192 SER A O 1
ATOM 1577 N N . ILE A 1 193 ? -6.142 10.162 9.010 1.00 80.44 193 ILE A N 1
ATOM 1578 C CA . ILE A 1 193 ? -4.792 10.653 9.293 1.00 80.44 193 ILE A CA 1
ATOM 1579 C C . ILE A 1 193 ? -3.926 10.399 8.067 1.00 80.44 193 ILE A C 1
ATOM 1581 O O . ILE A 1 193 ? -3.902 9.283 7.550 1.00 80.44 193 ILE A O 1
ATOM 1585 N N . GLY A 1 194 ? -3.245 11.439 7.599 1.00 76.69 194 GLY A N 1
ATOM 1586 C CA . GLY A 1 194 ? -2.287 11.372 6.507 1.00 76.69 194 GLY A CA 1
ATOM 1587 C C . GLY A 1 194 ? -0.853 11.413 7.025 1.00 76.69 194 GLY A C 1
ATOM 1588 O O . GLY A 1 194 ? -0.549 12.172 7.945 1.00 76.69 194 GLY A O 1
ATOM 1589 N N . VAL A 1 195 ? 0.012 10.560 6.477 1.00 81.50 195 VAL A N 1
ATOM 1590 C CA . VAL A 1 195 ? 1.413 10.437 6.896 1.00 81.50 195 VAL A CA 1
ATOM 1591 C C . VAL A 1 195 ? 2.322 10.451 5.672 1.00 81.50 195 VAL A C 1
ATOM 1593 O O . VAL A 1 195 ? 2.059 9.767 4.678 1.00 81.50 195 VAL A O 1
ATOM 1596 N N . SER A 1 196 ? 3.400 11.228 5.752 1.00 81.50 196 SER A N 1
ATOM 1597 C CA . SER A 1 196 ? 4.454 11.304 4.733 1.00 81.50 196 SER A CA 1
ATOM 1598 C C . SER A 1 196 ? 5.543 10.259 4.980 1.00 81.50 196 SER A C 1
ATOM 1600 O O . SER A 1 196 ? 5.687 9.763 6.094 1.00 81.50 196 SER A O 1
ATOM 1602 N N . SER A 1 197 ? 6.270 9.893 3.927 1.00 75.75 197 SER A N 1
ATOM 1603 C CA . SER A 1 197 ? 7.287 8.840 3.979 1.00 75.75 197 SER A CA 1
ATOM 1604 C C . SER A 1 197 ? 8.455 9.169 4.916 1.00 75.75 197 SER A C 1
ATOM 1606 O O . SER A 1 197 ? 8.955 10.297 4.934 1.00 75.75 197 SER A O 1
ATOM 1608 N N . ASP A 1 198 ? 8.931 8.131 5.604 1.00 71.12 198 ASP A N 1
ATOM 1609 C CA . ASP A 1 198 ? 10.243 8.082 6.234 1.00 71.12 198 ASP A CA 1
ATOM 1610 C C . ASP A 1 198 ? 11.194 7.331 5.288 1.00 71.12 198 ASP A C 1
ATOM 1612 O O . ASP A 1 198 ? 11.007 6.146 5.010 1.00 71.12 198 ASP A O 1
ATOM 1616 N N . SER A 1 199 ? 12.241 7.994 4.799 1.00 50.03 199 SER A N 1
ATOM 1617 C CA . SER A 1 199 ? 13.073 7.573 3.656 1.00 50.03 199 SER A CA 1
ATOM 1618 C C . SER A 1 199 ? 13.988 6.342 3.859 1.00 50.03 199 SER A C 1
ATOM 1620 O O . SER A 1 199 ? 15.085 6.279 3.304 1.00 50.03 199 SER A O 1
ATOM 1622 N N . THR A 1 200 ? 13.575 5.313 4.609 1.00 41.97 200 THR A N 1
ATOM 1623 C CA . THR A 1 200 ? 14.353 4.067 4.763 1.00 41.97 200 THR A CA 1
ATOM 1624 C C . THR A 1 200 ? 13.499 2.786 4.675 1.00 41.97 200 THR A C 1
ATOM 1626 O O . THR A 1 200 ? 12.701 2.489 5.568 1.00 41.97 200 THR A O 1
ATOM 1629 N N . PRO A 1 201 ? 13.676 1.957 3.626 1.00 41.38 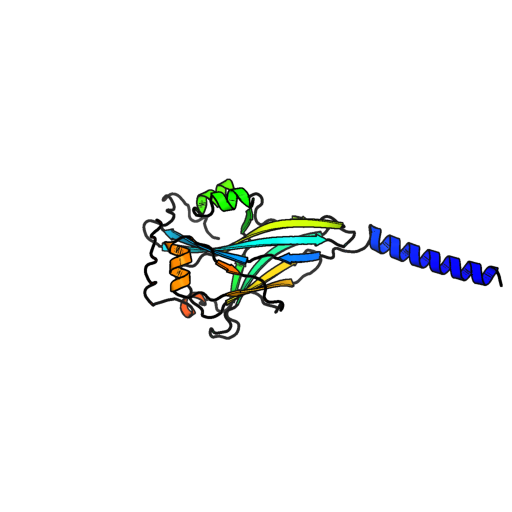201 PRO A N 1
ATOM 1630 C CA . PRO A 1 201 ? 13.014 0.655 3.525 1.00 41.38 201 PRO A CA 1
ATOM 1631 C C . PRO A 1 201 ? 13.747 -0.460 4.304 1.00 41.38 201 PRO A C 1
ATOM 1633 O O . PRO A 1 201 ? 14.978 -0.544 4.300 1.00 41.38 201 PRO A O 1
ATOM 1636 N N . ARG A 1 202 ? 12.987 -1.364 4.945 1.00 44.81 202 ARG A N 1
ATOM 1637 C CA . ARG A 1 202 ? 13.458 -2.624 5.565 1.00 44.81 202 ARG A CA 1
ATOM 1638 C C . ARG A 1 202 ? 12.515 -3.784 5.193 1.00 44.81 202 ARG A C 1
ATOM 1640 O O . ARG A 1 202 ? 11.301 -3.610 5.188 1.00 44.81 202 ARG A O 1
ATOM 1647 N N . LYS A 1 203 ? 13.084 -4.976 4.954 1.00 36.22 203 LYS A N 1
ATOM 1648 C CA . LYS A 1 203 ? 12.400 -6.160 4.387 1.00 36.22 203 LYS A CA 1
ATOM 1649 C C . LYS A 1 203 ? 11.625 -6.982 5.418 1.00 36.22 203 LYS A C 1
ATOM 1651 O O . LYS A 1 203 ? 12.230 -7.424 6.391 1.00 36.22 203 LYS A O 1
ATOM 1656 N N . TYR A 1 204 ? 10.361 -7.334 5.135 1.00 44.34 204 TYR A N 1
ATOM 1657 C CA . TYR A 1 204 ? 9.545 -8.222 5.996 1.00 44.34 204 TYR A CA 1
ATOM 1658 C C . TYR A 1 204 ? 8.483 -9.065 5.241 1.00 44.34 204 TYR A C 1
ATOM 1660 O O . TYR A 1 204 ? 7.997 -8.657 4.188 1.00 44.34 204 TYR A O 1
ATOM 1668 N N . THR A 1 205 ? 8.095 -10.230 5.795 1.00 40.94 205 THR A N 1
ATOM 1669 C CA . THR A 1 205 ? 7.045 -11.165 5.293 1.00 40.94 205 THR A CA 1
ATOM 1670 C C . THR A 1 205 ? 6.114 -11.722 6.392 1.00 40.94 205 THR A C 1
ATOM 1672 O O . THR A 1 205 ? 6.618 -12.107 7.436 1.00 40.94 205 THR A O 1
ATOM 1675 N N . GLU A 1 206 ? 4.805 -11.840 6.116 1.00 56.19 206 GLU A N 1
ATOM 1676 C CA . GLU A 1 206 ? 3.731 -12.517 6.905 1.00 56.19 206 GLU A CA 1
ATOM 1677 C C . GLU A 1 206 ? 3.367 -11.950 8.286 1.00 56.19 206 GLU A C 1
ATOM 1679 O O . GLU A 1 206 ? 4.158 -11.242 8.889 1.00 56.19 206 GLU A O 1
ATOM 1684 N N . THR A 1 207 ? 2.147 -12.239 8.772 1.00 61.91 207 THR A N 1
ATOM 1685 C CA . THR A 1 207 ? 1.657 -11.826 10.103 1.00 61.91 207 THR A CA 1
ATOM 1686 C C . THR A 1 207 ? 2.300 -12.688 11.188 1.00 61.91 207 THR A C 1
ATOM 1688 O O . THR A 1 207 ? 2.151 -13.908 11.171 1.00 61.91 207 THR A O 1
ATOM 1691 N N . ILE A 1 208 ? 3.010 -12.069 12.126 1.00 65.88 208 ILE A N 1
ATOM 1692 C CA . ILE A 1 208 ? 3.733 -12.743 13.212 1.00 65.88 208 ILE A CA 1
ATOM 1693 C C . ILE A 1 208 ? 3.584 -11.869 14.462 1.00 65.88 208 ILE A C 1
ATOM 1695 O O . ILE A 1 208 ? 3.787 -10.669 14.333 1.00 65.88 208 ILE A O 1
ATOM 1699 N N . PRO A 1 209 ? 3.289 -12.402 15.657 1.00 76.50 209 PRO A N 1
ATOM 1700 C CA . PRO A 1 209 ? 2.746 -13.734 15.923 1.00 76.50 209 PRO A CA 1
ATOM 1701 C C . PRO A 1 209 ? 1.265 -13.847 15.491 1.00 76.50 209 PRO A C 1
ATOM 1703 O O . PRO A 1 209 ? 0.649 -12.866 15.074 1.00 76.50 209 PRO A O 1
ATOM 1706 N N . LYS A 1 210 ? 0.681 -15.052 15.567 1.00 76.25 210 LYS A N 1
ATOM 1707 C CA . LYS A 1 210 ? -0.722 -15.303 15.167 1.00 76.25 210 LYS A CA 1
ATOM 1708 C C . LYS A 1 210 ? -1.743 -14.547 16.027 1.00 76.25 210 LYS A C 1
ATOM 1710 O O . LYS A 1 210 ? -2.818 -14.220 15.540 1.00 76.25 210 LYS A O 1
ATOM 1715 N N . ASP A 1 211 ? -1.404 -14.265 17.276 1.00 77.19 211 ASP A N 1
ATOM 1716 C CA . ASP A 1 211 ? -2.233 -13.614 18.289 1.00 77.19 211 ASP A CA 1
ATOM 1717 C C . ASP A 1 211 ? -1.929 -12.117 18.445 1.00 77.19 211 ASP A C 1
ATOM 1719 O O . ASP A 1 211 ? -2.296 -11.510 19.440 1.00 77.19 211 ASP A O 1
ATOM 1723 N N . LEU A 1 212 ? -1.298 -11.483 17.455 1.00 78.12 212 LEU A N 1
ATOM 1724 C CA . LEU A 1 212 ? -0.854 -10.090 17.538 1.00 78.12 212 LEU A CA 1
ATOM 1725 C C . LEU A 1 212 ? -1.918 -9.107 18.074 1.00 78.12 212 LEU A C 1
ATOM 1727 O O . LEU A 1 212 ? -1.580 -8.219 18.849 1.00 78.12 212 LEU A O 1
ATOM 1731 N N . HIS A 1 213 ? -3.199 -9.265 17.717 1.00 79.56 213 HIS A N 1
ATOM 1732 C CA . HIS A 1 213 ? -4.275 -8.371 18.178 1.00 79.56 213 HIS A CA 1
ATOM 1733 C C . HIS A 1 213 ? -4.609 -8.495 19.668 1.00 79.56 213 HIS A C 1
ATOM 1735 O O . HIS A 1 213 ? -5.126 -7.535 20.231 1.00 79.56 213 HIS A O 1
ATOM 1741 N N . SER A 1 214 ? -4.300 -9.619 20.324 1.00 76.31 214 SER A N 1
ATOM 1742 C CA . SER A 1 214 ? -4.448 -9.741 21.782 1.00 76.31 214 SER A CA 1
ATOM 1743 C C . SER A 1 214 ? -3.382 -8.920 22.515 1.00 76.31 214 SER A C 1
ATOM 1745 O O . SER A 1 214 ? -3.673 -8.297 23.530 1.00 76.31 214 SER A O 1
ATOM 1747 N N . LEU A 1 215 ? -2.169 -8.858 21.956 1.00 73.31 215 LEU A N 1
ATOM 1748 C CA . LEU A 1 215 ? -1.002 -8.192 22.543 1.00 73.31 215 LEU A CA 1
ATOM 1749 C C . LEU A 1 215 ? -1.049 -6.667 22.424 1.00 73.31 215 LEU A C 1
ATOM 1751 O O . LEU A 1 215 ? -0.389 -5.961 23.183 1.00 73.31 215 LEU A O 1
ATOM 1755 N N . ILE A 1 216 ? -1.795 -6.167 21.441 1.00 80.56 216 ILE A N 1
ATOM 1756 C CA . ILE A 1 216 ? -1.884 -4.739 21.107 1.00 80.56 216 ILE A CA 1
ATOM 1757 C C . ILE A 1 216 ? -3.275 -4.181 21.380 1.00 80.56 216 ILE A C 1
ATOM 1759 O O . ILE A 1 216 ? -3.599 -3.079 20.949 1.00 80.56 216 ILE A O 1
ATOM 1763 N N . ARG A 1 217 ? -4.130 -4.946 22.056 1.00 80.19 217 ARG A N 1
ATOM 1764 C CA . ARG A 1 217 ? -5.489 -4.527 22.364 1.00 80.19 217 ARG A CA 1
ATOM 1765 C C . ARG A 1 217 ? -5.475 -3.291 23.264 1.00 80.19 217 ARG A C 1
ATOM 1767 O O . ARG A 1 217 ? -4.736 -3.226 24.243 1.00 80.19 217 ARG A O 1
ATOM 1774 N N . ILE A 1 218 ? -6.320 -2.311 22.951 1.00 72.25 218 ILE A N 1
ATOM 1775 C CA . ILE A 1 218 ? -6.595 -1.202 23.871 1.00 72.25 218 ILE A CA 1
ATOM 1776 C C . ILE A 1 218 ? -7.698 -1.650 24.831 1.00 72.25 218 ILE A C 1
ATOM 1778 O O . ILE A 1 218 ? -8.863 -1.729 24.444 1.00 72.25 218 ILE A O 1
ATOM 1782 N N . ASP A 1 219 ? -7.327 -1.939 26.078 1.00 70.31 219 ASP A N 1
ATOM 1783 C CA . ASP A 1 219 ? -8.282 -2.298 27.138 1.00 70.31 219 ASP A CA 1
ATOM 1784 C C . ASP A 1 219 ? -8.865 -1.074 27.858 1.00 70.31 219 ASP A C 1
ATOM 1786 O O . ASP A 1 219 ? -9.915 -1.156 28.499 1.00 70.31 219 ASP A O 1
ATOM 1790 N N . SER A 1 220 ? -8.211 0.085 27.745 1.00 61.75 220 SER A N 1
ATOM 1791 C CA . SER A 1 220 ? -8.725 1.337 28.292 1.00 61.75 220 SER A CA 1
ATOM 1792 C C . SER A 1 220 ? -9.906 1.860 27.473 1.00 61.75 220 SER A C 1
ATOM 1794 O O . SER A 1 220 ? -9.990 1.692 26.256 1.00 61.75 220 SER A O 1
ATOM 1796 N N . LYS A 1 221 ? -10.850 2.519 28.154 1.00 64.12 221 LYS A N 1
ATOM 1797 C CA . LYS A 1 221 ? -12.017 3.121 27.504 1.00 64.12 221 LYS A CA 1
ATOM 1798 C C . LYS A 1 221 ? -11.536 4.162 26.488 1.00 64.12 221 LYS A C 1
ATOM 1800 O O . LYS A 1 221 ? -10.873 5.123 26.875 1.00 64.12 221 LYS A O 1
ATOM 1805 N N . ILE A 1 222 ? -11.871 3.964 25.209 1.00 63.38 222 ILE A N 1
ATOM 1806 C CA . ILE A 1 222 ? -11.617 4.962 24.163 1.00 63.38 222 ILE A CA 1
ATOM 1807 C C . ILE A 1 222 ? -12.332 6.250 24.606 1.00 63.38 222 ILE A C 1
ATOM 1809 O O . ILE A 1 222 ? -13.529 6.191 24.917 1.00 63.38 222 ILE A O 1
ATOM 1813 N N . PRO A 1 223 ? -11.611 7.377 24.749 1.00 59.84 223 PRO A N 1
ATOM 1814 C CA . PRO A 1 223 ? -12.233 8.638 25.127 1.00 59.84 223 PRO A CA 1
ATOM 1815 C C . PRO A 1 223 ? -13.287 8.994 24.078 1.00 59.84 223 PRO A C 1
ATOM 1817 O O . PRO A 1 223 ? -13.037 8.812 22.893 1.00 59.84 223 PRO A O 1
ATOM 1820 N N . LYS A 1 224 ? -14.459 9.470 24.512 1.00 55.50 224 LYS A N 1
ATOM 1821 C CA . LYS A 1 224 ? -15.486 9.943 23.577 1.00 55.50 224 LYS A CA 1
ATOM 1822 C C . LYS A 1 224 ? -14.965 11.194 22.872 1.00 55.50 224 LYS A C 1
ATOM 1824 O O . LYS A 1 224 ? -14.593 12.159 23.543 1.00 55.50 224 LYS A O 1
ATOM 1829 N N . GLY A 1 225 ? -14.957 11.168 21.551 1.00 51.81 225 GLY A N 1
ATOM 1830 C CA . GLY A 1 225 ? -14.699 12.307 20.689 1.00 51.81 225 GLY A CA 1
ATOM 1831 C C . GLY A 1 225 ? -15.864 13.287 20.732 1.00 51.81 225 GLY A C 1
ATOM 1832 O O . GLY A 1 225 ? -16.992 12.939 21.085 1.00 51.81 225 GLY A O 1
ATOM 1833 N N . GLY A 1 226 ? -15.582 14.546 20.397 1.00 43.22 226 GLY A N 1
ATOM 1834 C CA . GLY A 1 226 ? -16.567 15.630 20.443 1.00 43.22 226 GLY A CA 1
ATOM 1835 C C . GLY A 1 226 ? -17.708 15.504 19.427 1.00 43.22 226 GLY A C 1
ATOM 1836 O O . GLY A 1 226 ? -18.723 16.175 19.596 1.00 43.22 226 GLY A O 1
ATOM 1837 N N . PHE A 1 227 ? -17.582 14.644 18.408 1.00 45.44 227 PHE A N 1
ATOM 1838 C CA . PHE A 1 227 ? -18.616 14.405 17.401 1.00 45.44 227 PHE A CA 1
ATOM 1839 C C . PHE A 1 227 ? -18.890 12.900 17.277 1.00 45.44 227 PHE A C 1
ATOM 1841 O O . PHE A 1 227 ? -17.993 12.107 17.021 1.00 45.44 227 PHE A O 1
ATOM 1848 N N . GLN A 1 228 ? -20.139 12.481 17.483 1.00 48.41 228 GLN A N 1
ATOM 1849 C CA . GLN A 1 228 ? -20.537 11.081 17.324 1.00 48.41 228 GLN A CA 1
ATOM 1850 C C . GLN A 1 228 ? -21.150 10.889 15.939 1.00 48.41 228 GLN A C 1
ATOM 1852 O O . GLN A 1 228 ? -22.251 11.371 15.683 1.00 48.41 228 GLN A O 1
ATOM 1857 N N . THR A 1 229 ? -20.457 10.187 15.046 1.00 52.34 229 THR A N 1
ATOM 1858 C CA . THR A 1 229 ? -21.068 9.670 13.813 1.00 52.34 229 THR A CA 1
ATOM 1859 C C . THR A 1 229 ? -21.600 8.253 14.030 1.00 52.34 229 THR A C 1
ATOM 1861 O O . THR A 1 229 ? -21.039 7.463 14.796 1.00 52.34 229 THR A O 1
ATOM 1864 N N . GLU A 1 230 ? -22.730 7.929 13.396 1.00 53.69 230 GLU A N 1
ATOM 1865 C CA . GLU A 1 230 ? -23.343 6.609 13.537 1.00 53.69 230 GLU A CA 1
ATOM 1866 C C . GLU A 1 230 ? -22.492 5.521 12.850 1.00 53.69 230 GLU A C 1
ATOM 1868 O O . GLU A 1 230 ? -21.962 5.748 11.758 1.00 53.69 230 GLU A O 1
ATOM 1873 N N . PRO A 1 231 ? -22.347 4.320 13.449 1.00 59.72 231 PRO A N 1
ATOM 1874 C CA . PRO A 1 231 ? -21.616 3.221 12.824 1.00 59.72 231 PRO A CA 1
ATOM 1875 C C . PRO A 1 231 ? -22.246 2.824 11.489 1.00 59.72 231 PRO A C 1
ATOM 1877 O O . PRO A 1 231 ? -23.466 2.873 11.345 1.00 59.72 231 PRO A O 1
ATOM 1880 N N . THR A 1 232 ? -21.440 2.334 10.542 1.00 63.41 232 THR A N 1
ATOM 1881 C CA . THR A 1 232 ? -22.009 1.760 9.318 1.00 63.41 232 THR A CA 1
ATOM 1882 C C . THR A 1 232 ? -22.658 0.415 9.656 1.00 63.41 232 THR A C 1
ATOM 1884 O O . THR A 1 232 ? -21.990 -0.495 10.157 1.00 63.41 232 THR A O 1
ATOM 1887 N N . TYR A 1 233 ? -23.964 0.301 9.419 1.00 51.31 233 TYR A N 1
ATOM 1888 C CA . TYR A 1 233 ? -24.707 -0.945 9.585 1.00 51.31 233 TYR A CA 1
ATOM 1889 C C . TYR A 1 233 ? -24.514 -1.839 8.361 1.00 51.31 233 TYR A C 1
ATOM 1891 O O . TYR A 1 233 ? -24.485 -1.353 7.231 1.00 51.31 233 TYR A O 1
ATOM 1899 N N . VAL A 1 234 ? -24.374 -3.140 8.606 1.00 54.75 234 VAL A N 1
ATOM 1900 C CA . VAL A 1 234 ? -24.548 -4.167 7.575 1.00 54.75 234 VAL A CA 1
ATOM 1901 C C . VAL 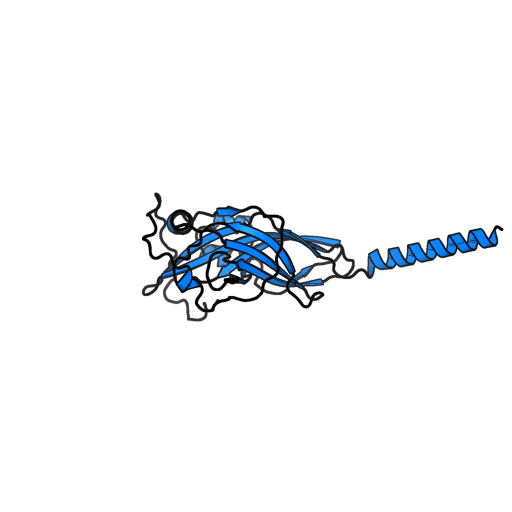A 1 234 ? -25.990 -4.639 7.688 1.00 54.75 234 VAL A C 1
ATOM 1903 O O . VAL A 1 234 ? -26.367 -5.133 8.756 1.00 54.75 234 VAL A O 1
ATOM 1906 N N . ASP A 1 235 ? -26.794 -4.466 6.639 1.00 45.34 235 ASP A N 1
ATOM 1907 C CA . ASP A 1 235 ? -28.114 -5.098 6.588 1.00 45.34 235 ASP A CA 1
ATOM 1908 C C . ASP A 1 235 ? -27.933 -6.619 6.683 1.00 45.34 235 ASP A C 1
ATOM 1910 O O . ASP A 1 235 ? -26.984 -7.192 6.145 1.00 45.34 235 ASP A O 1
ATOM 1914 N N . SER A 1 236 ? -28.808 -7.270 7.445 1.00 41.31 236 SER A N 1
ATOM 1915 C CA . SER A 1 236 ? -28.670 -8.636 7.970 1.00 41.31 236 SER A CA 1
ATOM 1916 C C . SER A 1 236 ? -28.712 -9.773 6.934 1.00 41.31 236 SER A C 1
ATOM 1918 O O . SER A 1 236 ? -28.977 -10.912 7.302 1.00 41.31 236 SER A O 1
ATOM 1920 N N . GLU A 1 237 ? -28.428 -9.491 5.664 1.00 40.44 237 GLU A N 1
ATOM 1921 C CA . GLU A 1 237 ? -28.384 -10.468 4.567 1.00 40.44 237 GLU A CA 1
ATOM 1922 C C . GLU A 1 237 ? -26.980 -10.662 3.969 1.00 40.44 237 GLU A C 1
ATOM 1924 O O . GLU A 1 237 ? -26.819 -11.413 3.010 1.00 40.44 237 GLU A O 1
ATOM 1929 N N . ALA A 1 238 ? -25.938 -10.047 4.542 1.00 40.91 238 ALA A N 1
ATOM 1930 C CA . ALA A 1 238 ? -24.561 -10.351 4.159 1.00 40.91 238 ALA A CA 1
ATOM 1931 C C . ALA A 1 238 ? -24.192 -11.778 4.607 1.00 40.91 238 ALA A C 1
ATOM 1933 O O . ALA A 1 238 ? -23.838 -12.029 5.762 1.00 40.91 238 ALA A O 1
ATOM 1934 N N . THR A 1 239 ? -24.322 -12.722 3.677 1.00 37.41 239 THR A N 1
ATOM 1935 C CA . THR A 1 239 ? -23.835 -14.096 3.785 1.00 37.41 239 THR A CA 1
ATOM 1936 C C . THR A 1 239 ? -22.347 -14.130 4.136 1.00 37.41 239 THR A C 1
ATOM 1938 O O . THR A 1 239 ? -21.588 -13.232 3.777 1.00 37.41 239 THR A O 1
ATOM 1941 N N . ASP A 1 240 ? -21.932 -15.215 4.797 1.00 42.25 240 ASP A N 1
ATOM 1942 C CA . ASP A 1 240 ? -20.576 -15.578 5.260 1.00 42.25 240 ASP A CA 1
ATOM 1943 C C . ASP A 1 240 ? -19.445 -15.557 4.190 1.00 42.25 240 ASP A C 1
ATOM 1945 O O . ASP A 1 240 ? -18.360 -16.103 4.411 1.00 42.25 240 ASP A O 1
ATOM 1949 N N . GLU A 1 241 ? -19.664 -14.936 3.030 1.00 39.03 241 GLU A N 1
ATOM 1950 C CA . GLU A 1 241 ? -18.683 -14.690 1.969 1.00 39.03 241 GLU A CA 1
ATOM 1951 C C . GLU A 1 241 ? -17.868 -13.398 2.165 1.00 39.03 241 GLU A C 1
ATOM 1953 O O . GLU A 1 241 ? -16.862 -13.209 1.485 1.00 39.03 241 GLU A O 1
ATOM 1958 N N . ASP A 1 242 ? -18.159 -12.596 3.196 1.00 41.34 242 ASP A N 1
ATOM 1959 C CA . ASP A 1 242 ? -17.287 -11.516 3.707 1.00 41.34 242 ASP A CA 1
ATOM 1960 C C . ASP A 1 242 ? -16.003 -12.038 4.409 1.00 41.34 242 ASP A C 1
ATOM 1962 O O . ASP A 1 242 ? -15.419 -11.397 5.292 1.00 41.34 242 ASP A O 1
ATOM 1966 N N . LYS A 1 243 ? -15.517 -13.217 4.000 1.00 33.88 243 LYS A N 1
ATOM 1967 C CA . LYS A 1 243 ? -14.203 -13.771 4.354 1.00 33.88 243 LYS A CA 1
ATOM 1968 C C . LYS A 1 243 ? -13.108 -13.041 3.567 1.00 33.88 243 LYS A C 1
ATOM 1970 O O . LYS A 1 243 ? -12.465 -13.620 2.693 1.00 33.88 243 LYS A O 1
ATOM 1975 N N . VAL A 1 244 ? -12.904 -11.761 3.880 1.00 35.84 244 VAL A N 1
ATOM 1976 C CA . VAL A 1 244 ? -11.686 -11.005 3.524 1.00 35.84 244 VAL A CA 1
ATOM 1977 C C . VAL A 1 244 ? -10.583 -11.283 4.537 1.00 35.84 244 VAL A C 1
ATOM 1979 O O . VAL A 1 244 ? -10.843 -11.118 5.751 1.00 35.84 244 VAL A O 1
#